Protein AF-A0A839WSM5-F1 (afdb_monomer)

Solvent-accessible surface area (backbone atoms only — not comparable to full-atom values): 12375 Å² total; per-residue (Å²): 135,68,70,67,60,56,55,52,49,55,51,50,51,52,51,48,52,51,50,51,52,50,50,51,51,50,53,51,53,51,51,51,51,51,50,54,61,70,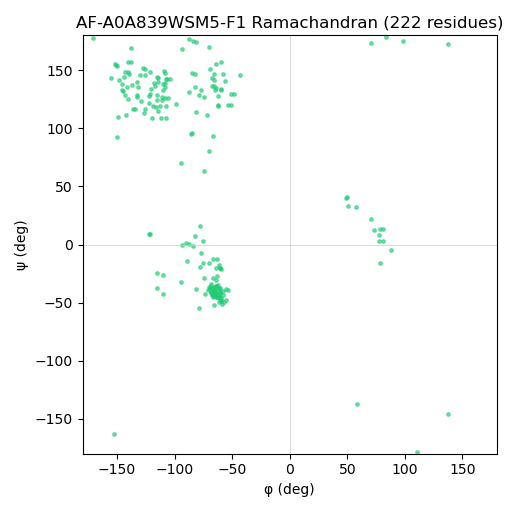67,49,72,77,78,83,77,72,71,94,69,86,90,73,67,66,48,76,44,61,49,98,87,69,38,49,40,37,40,39,21,75,66,52,75,57,42,41,56,93,88,37,80,39,84,65,89,55,60,30,26,39,38,41,34,33,42,97,85,48,34,48,37,31,30,47,36,38,32,68,65,67,54,26,39,35,40,41,37,32,44,96,87,45,73,34,34,40,39,38,36,37,79,87,70,30,36,38,40,40,40,48,61,85,60,32,38,43,37,40,36,34,46,90,69,45,68,31,42,36,33,24,49,76,58,32,47,75,47,53,47,66,67,58,76,61,68,33,72,66,62,37,47,41,53,74,54,23,38,40,81,79,36,89,89,36,46,58,68,72,57,41,49,47,55,40,28,32,75,36,46,64,68,23,40,35,73,61,72,48,77,93,84,68,86,129

Secondary structure (DSSP, 8-state):
--HHHHHHHHHHHHHHHHHHHHHHHHHHHHHHHHHHHHTSPPP----S----SEEEEE-TTS-EEEEEESS---EEETTEEE--SS-EEEEEEE-TTS-EEEEEEEESGGG-EEEEEEETTEEEEEEEE-TTS-EEEEEEETTEEEEEEEETTEEEEEEEETTEEEEEES--SS--HHHHHHHHTTTTTTSTT---HHHHHHHHHHHS-HHHHHHHH-------

pLDDT: mean 90.12, std 9.95, range [38.88, 98.38]

Structure (mmCIF, N/CA/C/O backbone):
data_AF-A0A839WSM5-F1
#
_entry.id   AF-A0A839WSM5-F1
#
loop_
_atom_site.group_PDB
_atom_site.id
_atom_site.type_symbol
_atom_site.label_atom_id
_atom_site.label_alt_id
_atom_site.label_comp_id
_atom_site.label_asym_id
_atom_site.label_entity_id
_atom_site.label_seq_id
_atom_site.pdbx_PDB_ins_code
_atom_site.Cartn_x
_atom_site.Cartn_y
_atom_site.Cartn_z
_atom_site.occupancy
_atom_site.B_iso_or_equiv
_atom_site.auth_seq_id
_atom_site.auth_comp_id
_atom_site.auth_asym_id
_atom_site.auth_atom_id
_atom_site.pdbx_PDB_model_num
ATOM 1 N N . MET A 1 1 ? -46.592 -4.181 98.011 1.00 52.59 1 MET A N 1
ATOM 2 C CA . MET A 1 1 ? -46.141 -4.128 96.603 1.00 52.59 1 MET A CA 1
ATOM 3 C C . MET A 1 1 ? -44.925 -3.210 96.567 1.00 52.59 1 MET A C 1
ATOM 5 O O . MET A 1 1 ? -45.048 -2.075 96.998 1.00 52.59 1 MET A O 1
ATOM 9 N N . HIS A 1 2 ? -43.735 -3.746 96.275 1.00 56.56 2 HIS A N 1
ATOM 10 C CA . HIS A 1 2 ? -42.445 -3.089 96.548 1.00 56.56 2 HIS A CA 1
ATOM 11 C C . HIS A 1 2 ? -42.107 -2.065 95.435 1.00 56.56 2 HIS A C 1
ATOM 13 O O . HIS A 1 2 ? -41.889 -2.492 94.300 1.00 56.56 2 HIS A O 1
ATOM 19 N N . PRO A 1 3 ? -42.058 -0.747 95.719 1.00 66.06 3 PRO A N 1
ATOM 20 C CA . PRO A 1 3 ? -41.846 0.310 94.713 1.00 66.06 3 PRO A CA 1
ATOM 21 C C . PRO A 1 3 ? -40.507 0.202 93.955 1.00 66.06 3 PRO A C 1
ATOM 23 O O . PRO A 1 3 ? -40.389 0.685 92.831 1.00 66.06 3 PRO A O 1
ATOM 26 N N . ASP A 1 4 ? -39.530 -0.508 94.521 1.00 75.75 4 ASP A N 1
ATOM 27 C CA . ASP A 1 4 ? -38.229 -0.795 93.903 1.00 75.75 4 ASP A CA 1
ATOM 28 C C . ASP A 1 4 ? -38.335 -1.659 92.626 1.00 75.75 4 ASP A C 1
ATOM 30 O O . ASP A 1 4 ? -37.630 -1.438 91.641 1.00 75.75 4 ASP A O 1
ATOM 34 N N . ILE A 1 5 ? -39.283 -2.603 92.583 1.00 77.19 5 ILE A N 1
ATOM 35 C CA . ILE A 1 5 ? -39.461 -3.493 91.423 1.00 77.19 5 ILE A CA 1
ATOM 36 C C . ILE A 1 5 ? -40.041 -2.727 90.226 1.00 77.19 5 ILE A C 1
ATOM 38 O O . ILE A 1 5 ? -39.605 -2.940 89.094 1.00 77.19 5 ILE A O 1
ATOM 42 N N . GLN A 1 6 ? -40.979 -1.804 90.464 1.00 81.62 6 GLN A N 1
ATOM 43 C CA . GLN A 1 6 ? -41.579 -0.995 89.397 1.00 81.62 6 GLN A CA 1
ATOM 44 C C . GLN A 1 6 ? -40.564 -0.019 88.789 1.00 81.62 6 GLN A C 1
ATOM 46 O O . GLN A 1 6 ? -40.464 0.082 87.570 1.00 81.62 6 GLN A O 1
ATOM 51 N N . HIS A 1 7 ? -39.720 0.603 89.616 1.00 80.38 7 HIS A N 1
ATOM 52 C CA . HIS A 1 7 ? -38.685 1.515 89.130 1.00 80.38 7 HIS A CA 1
ATOM 53 C C . HIS A 1 7 ? -37.616 0.813 88.267 1.00 80.38 7 HIS A C 1
ATOM 55 O O . HIS A 1 7 ? -37.148 1.353 87.256 1.00 80.38 7 HIS A O 1
ATOM 61 N N . ARG A 1 8 ? -37.248 -0.427 88.622 1.00 83.94 8 ARG A N 1
ATOM 62 C CA . ARG A 1 8 ? -36.323 -1.249 87.826 1.00 83.94 8 ARG A CA 1
ATOM 63 C C . ARG A 1 8 ? -36.936 -1.697 86.497 1.00 83.94 8 ARG A C 1
ATOM 65 O O . ARG A 1 8 ? -36.227 -1.689 85.491 1.00 83.94 8 ARG A O 1
ATOM 72 N N . LEU A 1 9 ? -38.227 -2.035 86.479 1.00 85.62 9 LEU A N 1
ATOM 73 C CA . LEU A 1 9 ? -38.974 -2.363 85.258 1.00 85.62 9 LEU A CA 1
ATOM 74 C C . LEU A 1 9 ? -39.024 -1.177 84.289 1.00 85.62 9 LEU A C 1
ATOM 76 O O . LEU A 1 9 ? -38.617 -1.335 83.139 1.00 85.62 9 LEU A O 1
ATOM 80 N N . ASP A 1 10 ? -39.383 0.018 84.764 1.00 84.00 10 ASP A N 1
ATOM 81 C CA . ASP A 1 10 ? -39.430 1.233 83.936 1.00 84.00 10 ASP A CA 1
ATOM 82 C C . ASP A 1 10 ? -38.057 1.583 83.340 1.00 84.00 10 ASP A C 1
ATOM 84 O O . ASP A 1 10 ? -37.933 2.017 82.189 1.00 84.00 10 ASP A O 1
ATOM 88 N N . THR A 1 11 ? -36.991 1.367 84.117 1.00 83.25 11 THR A N 1
ATOM 89 C CA . THR A 1 11 ? -35.613 1.605 83.670 1.00 83.25 11 THR A CA 1
ATOM 90 C C . THR A 1 11 ? -35.189 0.607 82.589 1.00 83.25 11 THR A C 1
ATOM 92 O O . THR A 1 11 ? -34.555 0.999 81.604 1.00 83.25 11 THR A O 1
ATOM 95 N N . ILE A 1 12 ? -35.544 -0.674 82.741 1.00 87.50 12 ILE A N 1
ATOM 96 C CA . ILE A 1 12 ? -35.270 -1.715 81.740 1.00 87.50 12 ILE A CA 1
ATOM 97 C C . ILE A 1 12 ? -36.087 -1.461 80.475 1.00 87.50 12 ILE A C 1
ATOM 99 O O . ILE A 1 12 ? -35.532 -1.537 79.383 1.00 87.50 12 ILE A O 1
ATOM 103 N N . GLU A 1 13 ? -37.360 -1.092 80.595 1.00 89.88 13 GLU A N 1
ATOM 104 C CA . GLU A 1 13 ? -38.222 -0.816 79.449 1.00 89.88 13 GLU A CA 1
ATOM 105 C C . GLU A 1 13 ? -37.725 0.392 78.645 1.00 89.88 13 GLU A C 1
ATOM 107 O O . GLU A 1 13 ? -37.641 0.326 77.418 1.00 89.88 13 GLU A O 1
ATOM 112 N N . ARG A 1 14 ? -37.294 1.471 79.315 1.00 86.25 14 ARG A N 1
ATOM 113 C CA . ARG A 1 14 ? -36.661 2.618 78.642 1.00 86.25 14 ARG A CA 1
ATOM 114 C C . ARG A 1 14 ? -35.374 2.226 77.918 1.00 86.25 14 ARG A C 1
ATOM 116 O O . ARG A 1 14 ? -35.191 2.620 76.769 1.00 86.25 14 ARG A O 1
ATOM 123 N N . ARG A 1 15 ? -34.497 1.437 78.551 1.00 86.31 15 ARG A N 1
ATOM 124 C CA . ARG A 1 15 ? -33.251 0.956 77.923 1.00 86.31 15 ARG A CA 1
ATOM 125 C C . ARG A 1 15 ? -33.525 0.011 76.755 1.00 86.31 15 ARG A C 1
ATOM 127 O O . ARG A 1 15 ? -32.854 0.115 75.736 1.00 86.31 15 ARG A O 1
ATOM 134 N N . HIS A 1 16 ? -34.528 -0.854 76.874 1.00 90.06 16 HIS A N 1
ATOM 135 C CA . HIS A 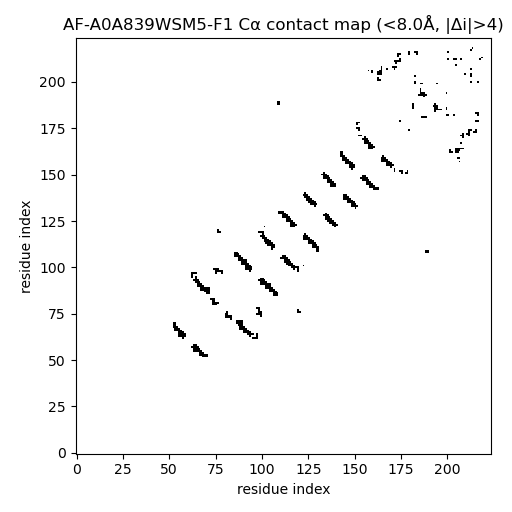1 16 ? -34.948 -1.760 75.812 1.00 90.06 16 HIS A CA 1
ATOM 136 C C . HIS A 1 16 ? -35.530 -0.990 74.624 1.00 90.06 16 HIS A C 1
ATOM 138 O O . HIS A 1 16 ? -35.130 -1.227 73.491 1.00 90.06 16 HIS A O 1
ATOM 144 N N . ARG A 1 17 ? -36.403 -0.003 74.865 1.00 87.00 17 ARG A N 1
ATOM 145 C CA . ARG A 1 17 ? -36.922 0.878 73.807 1.00 87.00 17 ARG A CA 1
ATOM 146 C C . ARG A 1 17 ? -35.789 1.629 73.107 1.00 87.00 17 ARG A C 1
ATOM 148 O O . ARG A 1 17 ? -35.736 1.621 71.884 1.00 87.00 17 ARG A O 1
ATOM 155 N N . LEU A 1 18 ? -34.849 2.209 73.858 1.00 89.00 18 LEU A N 1
ATOM 156 C CA . LEU A 1 18 ? -33.671 2.877 73.289 1.00 89.00 18 LEU A CA 1
ATOM 157 C C . LEU A 1 18 ? -32.792 1.920 72.468 1.00 89.00 18 LEU A C 1
ATOM 159 O O . LEU A 1 18 ? -32.345 2.295 71.389 1.00 89.00 18 LEU A O 1
ATOM 163 N N . ALA A 1 19 ? -32.584 0.687 72.935 1.00 90.00 19 ALA A N 1
ATOM 164 C CA . ALA A 1 19 ? -31.827 -0.329 72.206 1.00 90.00 19 ALA A CA 1
ATOM 165 C C . ALA A 1 19 ? -32.535 -0.761 70.911 1.00 90.00 19 ALA A C 1
ATOM 167 O O . ALA A 1 19 ? -31.889 -0.866 69.872 1.00 90.00 19 ALA A O 1
ATOM 168 N N . VAL A 1 20 ? -33.858 -0.949 70.946 1.00 92.00 20 VAL A N 1
ATOM 169 C CA . VAL A 1 20 ? -34.670 -1.296 69.768 1.00 92.00 20 VAL A CA 1
ATOM 170 C C . VAL A 1 20 ? -34.671 -0.158 68.745 1.00 92.00 20 VAL A C 1
ATOM 172 O O . VAL A 1 20 ? -34.462 -0.410 67.560 1.00 92.00 20 VAL A O 1
ATOM 175 N N . PHE A 1 21 ? -34.836 1.096 69.180 1.00 91.69 21 PHE A N 1
ATOM 176 C CA . PHE A 1 21 ? -34.741 2.254 68.285 1.00 91.69 21 PHE A CA 1
ATOM 177 C C . PHE A 1 21 ? -33.329 2.427 67.716 1.00 91.69 21 PHE A C 1
ATOM 179 O O . PHE A 1 21 ? -33.185 2.705 66.527 1.00 91.69 21 PHE A O 1
ATOM 186 N N . GLY A 1 22 ? -32.294 2.211 68.532 1.00 92.19 22 GLY A N 1
ATOM 187 C CA . GLY A 1 22 ? -30.901 2.235 68.091 1.00 92.19 22 GLY A CA 1
ATOM 188 C C . GLY A 1 22 ? -30.612 1.171 67.032 1.00 92.19 22 GLY A C 1
ATOM 189 O O . GLY A 1 22 ? -30.049 1.485 65.987 1.00 92.19 22 GLY A O 1
ATOM 190 N N . LEU A 1 23 ? -31.065 -0.067 67.251 1.00 94.62 23 LEU A N 1
ATOM 191 C CA . LEU A 1 23 ? -30.918 -1.158 66.288 1.00 94.62 23 LEU A CA 1
ATOM 192 C C . LEU A 1 23 ? -31.681 -0.86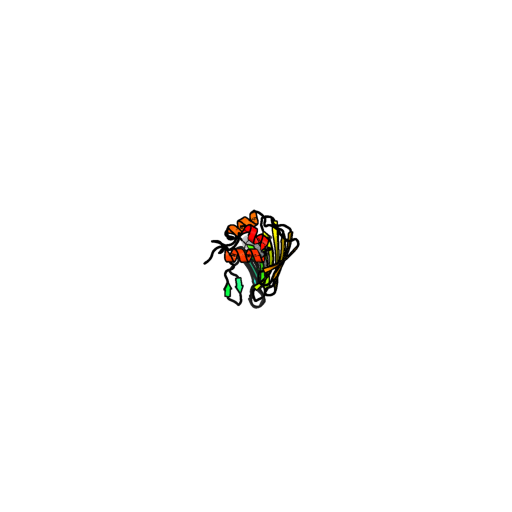6 64.988 1.00 94.62 23 LEU A C 1
ATOM 194 O O . LEU A 1 23 ? -31.133 -1.043 63.905 1.00 94.62 23 LEU A O 1
ATOM 198 N N . GLY A 1 24 ? -32.913 -0.354 65.087 1.00 94.62 24 GLY A N 1
ATOM 199 C CA . GLY A 1 24 ? -33.710 0.045 63.926 1.00 94.62 24 GLY A CA 1
ATOM 200 C C . GLY A 1 24 ? -33.039 1.141 63.094 1.00 94.62 24 GLY A C 1
ATOM 201 O O . GLY A 1 24 ? -32.991 1.041 61.868 1.00 94.62 24 GLY A O 1
ATOM 202 N N . ALA A 1 25 ? -32.453 2.148 63.748 1.00 94.31 25 ALA A N 1
ATOM 203 C CA . ALA A 1 25 ? -31.697 3.204 63.080 1.00 94.31 25 ALA A CA 1
ATOM 204 C C . ALA A 1 25 ? -30.443 2.659 62.377 1.00 94.31 25 ALA A C 1
ATOM 206 O O . ALA A 1 25 ? -30.169 3.032 61.237 1.00 94.31 25 ALA A O 1
ATOM 207 N N . VAL A 1 26 ? -29.715 1.731 63.009 1.00 95.81 26 VAL A N 1
ATOM 208 C CA . VAL A 1 26 ? -28.558 1.062 62.392 1.00 95.81 26 VAL A CA 1
ATOM 209 C C . VAL A 1 26 ? -28.985 0.245 61.172 1.00 95.81 26 VAL A C 1
ATOM 211 O O . VAL A 1 26 ? -28.364 0.363 60.119 1.00 95.81 26 VAL A O 1
ATOM 214 N N . CYS A 1 27 ? -30.068 -0.529 61.262 1.00 95.94 27 CYS A N 1
ATOM 215 C CA . CYS A 1 27 ? -30.590 -1.286 60.124 1.00 95.94 27 CYS A CA 1
ATOM 216 C C . CYS A 1 27 ? -31.003 -0.372 58.960 1.00 95.94 27 CYS A C 1
ATOM 218 O O . CYS A 1 27 ? -30.701 -0.686 57.812 1.00 95.94 27 CYS A O 1
ATOM 220 N N . LEU A 1 28 ? -31.636 0.772 59.239 1.00 96.06 28 LEU A N 1
ATOM 221 C CA . LEU A 1 28 ? -31.991 1.771 58.223 1.00 96.06 28 LEU A CA 1
ATOM 222 C C . LEU A 1 28 ? -30.759 2.428 57.583 1.00 96.06 28 LEU A C 1
ATOM 224 O O . LEU A 1 28 ? -30.733 2.647 56.370 1.00 96.06 28 LEU A O 1
ATOM 228 N N . LEU A 1 29 ? -29.717 2.709 58.365 1.00 96.00 29 LEU A N 1
ATOM 229 C CA . LEU A 1 29 ? -28.447 3.227 57.848 1.00 96.00 29 LEU A CA 1
ATOM 230 C C . LEU A 1 29 ? -27.736 2.197 56.964 1.00 96.00 29 LEU A C 1
ATOM 232 O O . LEU A 1 29 ? -27.250 2.540 55.891 1.00 96.00 29 LEU A O 1
ATOM 236 N N . LEU A 1 30 ? -27.731 0.926 57.363 1.00 95.69 30 LEU A N 1
ATOM 237 C CA . LEU A 1 30 ? -27.151 -0.151 56.560 1.00 95.69 30 LEU A CA 1
ATOM 238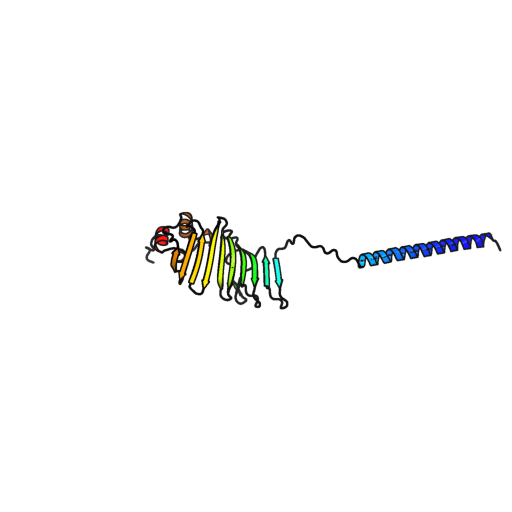 C C . LEU A 1 30 ? -27.950 -0.389 55.276 1.00 95.69 30 LEU A C 1
ATOM 240 O O . LEU A 1 30 ? -27.363 -0.502 54.204 1.00 95.69 30 LEU A O 1
ATOM 244 N N . ALA A 1 31 ? -29.282 -0.406 55.355 1.00 95.38 31 ALA A N 1
ATOM 245 C CA . ALA A 1 31 ? -30.143 -0.558 54.187 1.00 95.38 31 ALA A CA 1
ATOM 246 C C . ALA A 1 31 ? -29.971 0.608 53.205 1.00 95.38 31 ALA A C 1
ATOM 248 O O . ALA A 1 31 ? -29.832 0.382 52.004 1.00 95.38 31 ALA A O 1
ATOM 249 N N . SER A 1 32 ? -29.916 1.846 53.704 1.00 92.62 32 SER A N 1
ATOM 250 C CA . SER A 1 32 ? -29.687 3.019 52.855 1.00 92.62 32 SER A CA 1
ATOM 251 C C . SER A 1 32 ? -28.287 3.025 52.236 1.00 92.62 32 SER A C 1
ATOM 253 O O . SER A 1 32 ? -28.162 3.336 51.054 1.00 92.62 32 SER A O 1
ATOM 255 N N . ALA A 1 33 ? -27.251 2.585 52.959 1.00 94.12 33 ALA A N 1
ATOM 256 C CA . ALA A 1 33 ? -25.912 2.397 52.404 1.00 94.12 33 ALA A CA 1
ATOM 257 C C . ALA A 1 33 ? -25.880 1.317 51.307 1.00 94.12 33 ALA A C 1
ATOM 259 O O . ALA A 1 33 ? -25.290 1.538 50.250 1.00 94.12 33 ALA A O 1
ATOM 260 N N . CYS A 1 34 ? -26.555 0.182 51.510 1.00 94.25 34 CYS A N 1
ATOM 261 C CA . CYS A 1 34 ? -26.677 -0.870 50.499 1.00 94.25 34 CYS A CA 1
ATOM 262 C C . CYS A 1 34 ? -27.391 -0.373 49.238 1.00 94.25 34 CYS A C 1
ATOM 264 O O . CYS A 1 34 ? -26.912 -0.619 48.134 1.00 94.25 34 CYS A O 1
ATOM 266 N N . VAL A 1 35 ? -28.496 0.363 49.394 1.00 94.06 35 VAL A N 1
ATOM 267 C CA . VAL A 1 35 ? -29.228 0.968 48.271 1.00 94.06 35 VAL A CA 1
ATOM 268 C C . VAL A 1 35 ? -28.359 2.000 47.551 1.00 94.06 35 VAL A C 1
ATOM 270 O O . VAL A 1 35 ? -28.287 1.981 46.327 1.00 94.06 35 VAL A O 1
ATOM 273 N N . ALA A 1 36 ? -27.638 2.854 48.280 1.00 90.75 36 ALA A N 1
ATOM 274 C CA . ALA A 1 36 ? -26.733 3.836 47.688 1.00 90.75 36 ALA A CA 1
ATOM 275 C C . ALA A 1 36 ? -25.585 3.177 46.905 1.00 90.75 36 ALA A C 1
ATOM 277 O O . ALA A 1 36 ? -25.205 3.673 45.849 1.00 90.75 36 ALA A O 1
ATOM 278 N N . LEU A 1 37 ? -25.052 2.054 47.393 1.00 87.06 37 LEU A N 1
ATOM 279 C CA . LEU A 1 37 ? -24.033 1.265 46.696 1.00 87.06 37 LEU A CA 1
ATOM 280 C C . LEU A 1 37 ? -24.589 0.562 45.451 1.00 87.06 37 LEU A C 1
ATOM 282 O O . LEU A 1 37 ? -23.897 0.512 44.441 1.00 87.06 37 LEU A O 1
ATOM 286 N N . TRP A 1 38 ? -25.826 0.066 45.506 1.00 87.38 38 TRP A N 1
ATOM 287 C CA . TRP A 1 38 ? -26.518 -0.548 44.365 1.00 87.38 38 TRP A CA 1
ATOM 288 C C . TRP A 1 38 ? -26.877 0.456 43.269 1.00 87.38 38 TRP A C 1
ATOM 290 O O . TRP A 1 38 ? -26.839 0.125 42.089 1.00 87.38 38 TRP A O 1
ATOM 300 N N . LEU A 1 39 ? -27.227 1.682 43.660 1.00 89.50 39 LEU A N 1
ATOM 301 C CA . LEU A 1 39 ? -27.574 2.767 42.744 1.00 89.50 39 LEU A CA 1
ATOM 302 C C . LEU A 1 39 ? -26.350 3.519 42.212 1.00 89.50 39 LEU A C 1
ATOM 304 O O . LEU A 1 39 ? -26.521 4.444 41.416 1.00 89.50 39 LEU A O 1
ATOM 308 N N . ARG A 1 40 ? -25.124 3.165 42.630 1.00 84.31 40 ARG A N 1
ATOM 309 C CA . ARG A 1 40 ? -23.926 3.746 42.019 1.00 84.31 40 ARG A CA 1
ATOM 310 C C . ARG A 1 40 ? -23.913 3.353 40.543 1.00 84.31 40 ARG A C 1
ATOM 312 O O . ARG A 1 40 ? -23.849 2.156 40.256 1.00 84.31 40 ARG A O 1
ATOM 319 N N . PRO A 1 41 ? -23.954 4.319 39.607 1.00 77.75 41 PRO A N 1
ATOM 320 C CA . PRO A 1 41 ? -23.707 3.994 38.216 1.00 77.75 41 PRO A CA 1
ATOM 321 C C . PRO A 1 41 ? -22.333 3.319 38.139 1.00 77.75 41 PRO A C 1
ATOM 323 O O . PRO A 1 41 ? -21.425 3.728 38.879 1.00 77.75 41 PRO A O 1
ATOM 326 N N . PRO A 1 42 ? -22.167 2.276 37.305 1.00 75.12 42 PRO A N 1
ATOM 327 C CA . PRO A 1 42 ? -20.845 1.726 37.066 1.00 75.12 42 PRO A CA 1
ATOM 328 C C . PRO A 1 42 ? -19.943 2.896 36.696 1.00 75.12 42 PRO A C 1
ATOM 330 O O . PRO A 1 42 ? -20.328 3.735 35.876 1.00 75.12 42 PRO A O 1
ATOM 333 N N . ALA A 1 43 ? -18.790 2.998 37.360 1.00 70.19 43 ALA A N 1
ATOM 334 C CA . ALA A 1 43 ? -17.788 3.961 36.951 1.00 70.19 43 ALA A CA 1
ATOM 335 C C . ALA A 1 43 ? -17.588 3.742 35.452 1.00 70.19 43 ALA A C 1
ATOM 337 O O . ALA A 1 43 ? -17.308 2.619 35.024 1.00 70.19 43 ALA A O 1
ATOM 338 N N . THR A 1 44 ? -17.838 4.777 34.655 1.00 65.38 44 THR A N 1
ATOM 339 C CA . THR A 1 44 ? -17.496 4.770 33.240 1.00 65.38 44 THR A CA 1
ATOM 340 C C . THR A 1 44 ? -15.983 4.825 33.190 1.00 65.38 44 THR A C 1
ATOM 342 O O . THR A 1 44 ? -15.385 5.894 33.088 1.00 65.38 44 THR A O 1
ATOM 345 N N . ASP A 1 45 ? -15.373 3.663 33.392 1.00 71.00 45 ASP A N 1
ATOM 346 C CA . ASP A 1 45 ? -13.964 3.438 33.165 1.00 71.00 45 ASP A CA 1
ATOM 347 C C . ASP A 1 45 ? -13.808 3.584 31.656 1.00 71.00 45 ASP A C 1
ATOM 349 O O . ASP A 1 45 ? -14.171 2.703 30.877 1.00 71.00 45 ASP A O 1
ATOM 353 N N . HIS A 1 46 ? -13.466 4.795 31.232 1.00 76.19 46 HIS A N 1
ATOM 354 C CA . HIS A 1 46 ? -13.100 5.082 29.863 1.00 76.19 46 HIS A CA 1
ATOM 355 C C . HIS A 1 46 ? -11.618 4.744 29.777 1.00 76.19 46 HIS A C 1
ATOM 357 O O . HIS A 1 46 ? -10.804 5.565 30.197 1.00 76.19 46 HIS A O 1
ATOM 363 N N . PRO A 1 47 ? -11.240 3.537 29.314 1.00 81.75 47 PRO A N 1
ATOM 364 C CA . PRO A 1 47 ? -9.834 3.215 29.203 1.00 81.75 47 PRO A CA 1
ATOM 365 C C . PRO A 1 47 ? -9.206 4.190 28.211 1.00 81.75 47 PRO A C 1
ATOM 367 O O . PRO A 1 47 ? -9.571 4.212 27.037 1.00 81.75 47 PRO A O 1
ATOM 370 N N . ASP A 1 48 ? -8.218 4.956 28.667 1.00 87.62 48 ASP A N 1
ATOM 371 C CA . ASP A 1 48 ? -7.431 5.835 27.795 1.00 87.62 48 ASP A CA 1
ATOM 372 C C . ASP A 1 48 ? -6.693 5.040 26.702 1.00 87.62 48 ASP A C 1
ATOM 374 O O . ASP A 1 48 ? -6.242 5.599 25.700 1.00 87.62 48 ASP A O 1
ATOM 378 N N . ARG A 1 49 ? -6.505 3.726 26.913 1.00 87.69 49 ARG A N 1
ATOM 379 C CA . ARG A 1 49 ? -5.771 2.824 26.022 1.00 87.69 49 ARG A CA 1
ATOM 380 C C . ARG A 1 49 ? -6.397 1.438 26.000 1.00 87.69 49 ARG A C 1
ATOM 382 O O . ARG A 1 49 ? -6.601 0.819 27.041 1.00 87.69 49 ARG A O 1
ATOM 389 N N . LEU A 1 50 ? -6.589 0.911 24.796 1.00 90.56 50 LEU A N 1
ATOM 390 C CA . LEU A 1 50 ? -6.945 -0.483 24.564 1.00 90.56 50 LEU A CA 1
ATOM 391 C C . LEU A 1 50 ? -5.718 -1.223 24.023 1.00 90.56 50 LEU A C 1
ATOM 393 O O . LEU A 1 50 ? -5.129 -0.801 23.030 1.00 90.56 50 LEU A O 1
ATOM 397 N N . ARG A 1 51 ? -5.326 -2.326 24.672 1.00 93.56 51 ARG A N 1
ATOM 398 C CA . ARG A 1 51 ? -4.291 -3.241 24.169 1.00 93.56 51 ARG A CA 1
ATOM 399 C C . ARG A 1 51 ? -4.952 -4.560 23.803 1.00 93.56 51 ARG A C 1
ATOM 401 O O . ARG A 1 51 ? -5.391 -5.304 24.673 1.00 93.56 51 ARG A O 1
ATOM 408 N N . LEU A 1 52 ? -5.035 -4.818 22.510 1.00 94.81 52 LEU A N 1
ATOM 4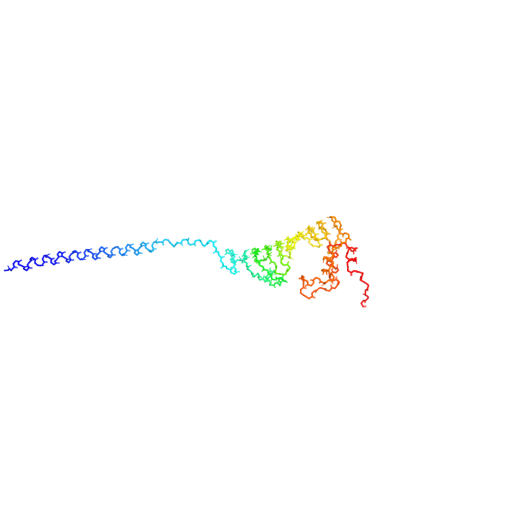09 C CA . LEU A 1 52 ? -5.759 -5.934 21.917 1.00 94.81 52 LEU A CA 1
ATOM 410 C C . LEU A 1 52 ? -4.952 -6.494 20.747 1.00 94.81 52 LEU A C 1
ATOM 412 O O . LEU A 1 52 ? -4.090 -5.806 20.205 1.00 94.81 52 LEU A O 1
ATOM 416 N N . ARG A 1 53 ? -5.200 -7.759 20.404 1.00 95.50 53 ARG A N 1
ATOM 417 C CA . ARG A 1 53 ? -4.598 -8.394 19.220 1.00 95.50 53 ARG A CA 1
ATOM 418 C C . ARG A 1 53 ? -5.354 -8.017 17.950 1.00 95.50 53 ARG A C 1
ATOM 420 O O . ARG A 1 53 ? -4.731 -7.786 16.923 1.00 95.50 53 ARG A O 1
ATOM 427 N N . GLU A 1 54 ? -6.677 -7.936 18.060 1.00 96.81 54 GLU A N 1
ATOM 428 C CA . GLU A 1 54 ? -7.582 -7.654 16.955 1.00 96.81 54 GLU A CA 1
ATOM 429 C C . GLU A 1 54 ? -8.807 -6.875 17.452 1.00 96.81 54 GLU A C 1
ATOM 431 O O . GLU A 1 54 ? -9.325 -7.136 18.542 1.00 96.81 54 GLU A O 1
ATOM 436 N N . LEU A 1 55 ? -9.262 -5.917 16.646 1.00 97.50 55 LEU A N 1
ATOM 437 C CA . LEU A 1 55 ? -10.549 -5.244 16.762 1.00 97.50 55 LEU A CA 1
ATOM 438 C C . LEU A 1 55 ? -11.322 -5.450 15.457 1.00 97.50 55 LEU A C 1
ATOM 440 O O . LEU A 1 55 ? -10.862 -5.031 14.396 1.00 97.50 55 LEU A O 1
ATOM 444 N N . VAL A 1 56 ? -12.515 -6.036 15.543 1.00 97.69 56 VAL A N 1
ATOM 445 C CA . VAL A 1 56 ? -13.416 -6.224 14.399 1.00 97.69 56 VAL A CA 1
ATOM 446 C C . VAL A 1 56 ? -14.687 -5.413 14.621 1.00 97.69 56 VAL A C 1
ATOM 448 O O . VAL A 1 56 ? -15.370 -5.571 15.631 1.00 97.69 56 VAL A O 1
ATOM 451 N N . VAL A 1 57 ? -15.010 -4.543 13.667 1.00 97.94 57 VAL A N 1
ATOM 452 C CA . VAL A 1 57 ? -16.269 -3.794 13.633 1.00 97.94 57 VAL A CA 1
ATOM 453 C C . VAL A 1 57 ? -17.219 -4.508 12.684 1.00 97.94 57 VAL A C 1
ATOM 455 O O . VAL A 1 57 ? -16.918 -4.648 11.498 1.00 97.94 57 VAL A O 1
ATOM 458 N N . VAL A 1 58 ? -18.369 -4.928 13.204 1.00 98.19 58 VAL A N 1
ATOM 459 C CA . VAL A 1 58 ? -19.431 -5.600 12.447 1.00 98.19 58 VAL A CA 1
ATOM 460 C C . VAL A 1 58 ? -20.635 -4.680 12.271 1.00 98.19 58 VAL A C 1
ATOM 462 O O . VAL A 1 58 ? -20.921 -3.844 13.129 1.00 98.19 58 VAL A O 1
ATOM 465 N N . ASP A 1 59 ? -21.334 -4.812 11.148 1.00 97.69 59 ASP A N 1
ATOM 466 C CA . ASP A 1 59 ? -22.599 -4.115 10.913 1.00 97.69 59 ASP A CA 1
ATOM 467 C C . ASP A 1 59 ? -23.804 -4.870 11.526 1.00 97.69 59 ASP A C 1
ATOM 469 O O . ASP A 1 59 ? -23.645 -5.980 12.044 1.00 97.69 59 ASP A O 1
ATOM 473 N N . PRO A 1 60 ? -25.030 -4.307 11.488 1.00 98.19 60 PRO A N 1
ATOM 474 C CA . PRO A 1 60 ? -26.220 -4.974 12.026 1.00 98.19 60 PRO A CA 1
ATOM 475 C C . PRO A 1 60 ? -26.589 -6.303 11.351 1.00 98.19 60 PRO A C 1
ATOM 477 O O . PRO A 1 60 ? -27.365 -7.068 11.920 1.00 98.19 60 PRO A O 1
ATOM 480 N N . ALA A 1 61 ? -26.072 -6.580 10.150 1.00 97.06 61 ALA A N 1
ATOM 481 C CA . ALA A 1 61 ? -26.258 -7.853 9.459 1.00 97.06 61 ALA A CA 1
ATOM 482 C C . ALA A 1 61 ? -25.192 -8.894 9.856 1.00 97.06 61 ALA A C 1
ATOM 484 O O . ALA A 1 61 ? -25.227 -10.021 9.364 1.00 97.06 61 ALA A O 1
ATOM 485 N N . GLY A 1 62 ? -24.260 -8.535 10.747 1.00 96.75 62 GLY A N 1
ATOM 486 C CA . GLY A 1 62 ? -23.163 -9.391 11.192 1.00 96.75 62 GLY A CA 1
ATOM 487 C C . GLY A 1 62 ? -21.984 -9.435 10.221 1.00 96.75 62 GLY A C 1
ATOM 488 O O . GLY A 1 62 ? -21.129 -10.307 10.354 1.00 96.75 62 GLY A O 1
ATOM 489 N N . VAL A 1 63 ? -21.922 -8.524 9.244 1.00 96.25 63 VAL A N 1
ATOM 490 C CA . VAL A 1 63 ? -20.837 -8.474 8.259 1.00 96.25 63 VAL A CA 1
ATOM 491 C C . VAL A 1 63 ? -19.689 -7.626 8.800 1.00 96.25 63 VAL A C 1
ATOM 493 O O . VAL A 1 63 ? -19.899 -6.507 9.273 1.00 96.25 63 VAL A O 1
ATOM 496 N N . GLU A 1 64 ? -18.461 -8.141 8.715 1.00 95.75 64 GLU A N 1
ATOM 497 C CA . GLU A 1 64 ? -17.249 -7.381 9.040 1.00 95.75 64 GLU A CA 1
ATOM 498 C C . GLU A 1 64 ? -17.141 -6.142 8.131 1.00 95.75 64 GLU A C 1
ATOM 500 O O . GLU A 1 64 ? -17.333 -6.219 6.918 1.00 95.75 64 GLU A O 1
ATOM 505 N N . ARG A 1 65 ? -16.858 -4.974 8.717 1.00 97.06 65 ARG A N 1
ATOM 506 C CA . ARG A 1 65 ? -16.702 -3.686 8.013 1.00 97.06 65 ARG A CA 1
ATOM 507 C C . ARG A 1 65 ? -15.288 -3.141 8.130 1.00 97.06 65 ARG A C 1
ATOM 509 O O . ARG A 1 65 ? -14.783 -2.549 7.178 1.00 97.06 65 ARG A O 1
ATOM 516 N N . VAL A 1 66 ? -14.681 -3.332 9.299 1.00 97.94 66 VAL A N 1
ATOM 517 C CA . VAL A 1 66 ? -13.317 -2.912 9.623 1.00 97.94 66 VAL A CA 1
ATOM 518 C C . VAL A 1 66 ? -12.663 -3.997 10.468 1.00 97.94 66 VAL A C 1
ATOM 520 O O . VAL A 1 66 ? -13.275 -4.480 11.420 1.00 97.94 66 VAL A O 1
ATOM 523 N N . ARG A 1 67 ? -11.415 -4.339 10.156 1.00 97.44 67 ARG A N 1
ATOM 524 C CA . ARG A 1 67 ? -10.537 -5.156 11.003 1.00 97.44 67 ARG A CA 1
ATOM 525 C C . ARG A 1 67 ? -9.273 -4.355 11.288 1.00 97.44 67 ARG A C 1
ATOM 527 O O . ARG A 1 67 ? -8.648 -3.872 10.353 1.00 97.44 67 ARG A O 1
ATOM 534 N N . ILE A 1 68 ? -8.904 -4.218 12.556 1.00 98.00 68 ILE A N 1
ATOM 535 C CA . ILE A 1 68 ? -7.616 -3.667 12.986 1.00 98.00 68 ILE A CA 1
ATOM 536 C C . ILE A 1 68 ? -6.864 -4.796 13.675 1.00 98.00 68 ILE A C 1
ATOM 538 O O . ILE A 1 68 ? -7.333 -5.280 14.702 1.00 98.00 68 ILE A O 1
ATOM 542 N N . SER A 1 69 ? -5.739 -5.237 13.122 1.00 96.94 69 SER A N 1
ATOM 543 C CA . SER A 1 69 ? -4.972 -6.361 13.671 1.00 96.94 69 SER A CA 1
ATOM 544 C C . SER A 1 69 ? -3.475 -6.095 13.598 1.00 96.94 69 SER A C 1
ATOM 546 O O . SER A 1 69 ? -3.003 -5.458 12.658 1.00 96.94 69 SER A O 1
ATOM 548 N N . GLY A 1 70 ? -2.736 -6.610 14.582 1.00 95.44 70 GLY A N 1
ATOM 549 C CA . GLY A 1 70 ? -1.273 -6.714 14.510 1.00 95.44 70 GLY A CA 1
ATOM 550 C C . GLY A 1 70 ? -0.784 -7.878 13.638 1.00 95.44 70 GLY A C 1
ATOM 551 O O . GLY A 1 70 ? 0.412 -8.004 13.433 1.00 95.44 70 GLY A O 1
ATOM 552 N N . ASP A 1 71 ? -1.703 -8.729 13.185 1.00 94.50 71 ASP A N 1
ATOM 553 C CA . ASP A 1 71 ? -1.465 -9.900 12.338 1.00 94.50 71 ASP A CA 1
ATOM 554 C C . ASP A 1 71 ? -2.730 -10.112 11.490 1.00 94.50 71 ASP A C 1
ATOM 556 O O . ASP A 1 71 ? -3.752 -10.621 11.971 1.00 94.50 71 ASP A O 1
ATOM 560 N N . LEU A 1 72 ? -2.752 -9.534 10.288 1.00 94.19 72 LEU A N 1
ATOM 561 C CA . LEU A 1 72 ? -3.899 -9.582 9.386 1.00 94.19 72 LEU A CA 1
ATOM 562 C C . LEU A 1 72 ? -3.963 -10.950 8.695 1.00 94.19 72 LEU A C 1
ATOM 564 O O . LEU A 1 72 ? -2.968 -11.395 8.131 1.00 94.19 72 LEU A O 1
ATOM 568 N N . PRO A 1 73 ? -5.143 -11.594 8.647 1.00 91.25 73 PRO A N 1
ATOM 569 C CA . PRO A 1 73 ? -5.288 -12.853 7.934 1.00 91.25 73 PRO A CA 1
ATOM 570 C C . PRO A 1 73 ? -5.191 -12.662 6.412 1.00 91.25 73 PRO A C 1
ATOM 572 O O . PRO A 1 73 ? -5.303 -11.544 5.890 1.00 91.25 73 PRO A O 1
ATOM 575 N N . ASP A 1 74 ? -5.097 -13.786 5.701 1.00 89.38 74 ASP A N 1
ATOM 576 C CA . ASP A 1 74 ? -5.255 -13.883 4.245 1.00 89.38 74 ASP A CA 1
ATOM 577 C C . ASP A 1 74 ? -6.433 -13.062 3.712 1.00 89.38 74 ASP A C 1
ATOM 579 O O . ASP A 1 74 ? -7.488 -12.954 4.355 1.00 89.38 74 ASP A O 1
ATOM 583 N N . ALA A 1 75 ? -6.257 -12.517 2.508 1.00 82.31 75 ALA A N 1
ATOM 584 C CA . ALA A 1 75 ? -7.260 -11.697 1.847 1.00 82.31 75 ALA A CA 1
ATOM 585 C C . ALA A 1 75 ? -8.507 -12.515 1.498 1.00 82.31 75 ALA A C 1
ATOM 587 O O . ALA A 1 75 ? -8.427 -13.702 1.173 1.00 82.31 75 ALA A O 1
ATOM 588 N N . VAL A 1 76 ? -9.678 -11.876 1.536 1.00 80.75 76 VAL A N 1
ATOM 589 C CA . VAL A 1 76 ? -10.949 -12.522 1.172 1.00 80.75 76 VAL A CA 1
ATOM 590 C C . VAL A 1 76 ? -11.436 -11.999 -0.175 1.00 80.75 76 VAL A C 1
ATOM 592 O O . VAL A 1 76 ? -11.924 -10.873 -0.283 1.00 80.75 76 VAL A O 1
ATOM 595 N N . ILE A 1 77 ? -11.360 -12.852 -1.198 1.00 79.31 77 ILE A N 1
ATOM 596 C CA . ILE A 1 77 ? -11.800 -12.561 -2.568 1.00 79.31 77 ILE A CA 1
ATOM 597 C C . ILE A 1 77 ? -12.910 -13.545 -2.937 1.00 79.31 77 ILE A C 1
ATOM 599 O O . ILE A 1 77 ? -12.708 -14.758 -2.907 1.00 79.31 77 ILE A O 1
ATOM 603 N N . ASP A 1 78 ? -14.104 -13.027 -3.245 1.00 81.94 78 ASP A N 1
ATOM 604 C CA . ASP A 1 78 ? -15.296 -13.820 -3.582 1.00 81.94 78 ASP A CA 1
ATOM 605 C C . ASP A 1 78 ? -15.579 -14.952 -2.570 1.00 81.94 78 ASP A C 1
ATOM 607 O O . ASP A 1 78 ? -15.931 -16.079 -2.923 1.00 81.94 78 ASP A O 1
ATOM 611 N N . GLY A 1 79 ? -15.386 -14.650 -1.280 1.00 77.00 79 GLY A N 1
ATOM 612 C CA . GLY A 1 79 ? -15.604 -15.578 -0.165 1.00 77.00 79 GLY A CA 1
ATOM 613 C C . GLY A 1 79 ? -14.502 -16.624 0.041 1.00 77.00 79 GLY A C 1
ATOM 614 O O . GLY A 1 79 ? -14.628 -17.464 0.930 1.00 77.00 79 GLY A O 1
ATOM 615 N N . LYS A 1 80 ? -13.421 -16.591 -0.746 1.00 81.38 80 LYS A N 1
ATOM 616 C CA . LYS A 1 80 ? -12.265 -17.484 -0.602 1.00 81.38 80 LYS A CA 1
ATOM 617 C C . LYS A 1 80 ? -11.091 -16.748 0.027 1.00 81.38 80 LYS A C 1
ATOM 619 O O . LYS A 1 80 ? -10.847 -15.590 -0.298 1.00 81.38 80 LYS A O 1
ATOM 624 N N . ARG A 1 81 ? -10.352 -17.450 0.892 1.00 83.62 81 ARG A N 1
ATOM 625 C CA . ARG A 1 81 ? -9.059 -16.977 1.394 1.00 83.62 81 ARG A CA 1
ATOM 626 C C . ARG A 1 81 ? -8.015 -17.132 0.299 1.00 83.62 81 ARG A C 1
ATOM 628 O O . ARG A 1 81 ? -7.886 -18.213 -0.277 1.00 83.62 81 ARG A O 1
ATOM 635 N N . VAL A 1 82 ? -7.324 -16.044 0.010 1.00 82.94 82 VAL A N 1
ATOM 636 C CA . VAL A 1 82 ? -6.209 -15.975 -0.924 1.00 82.94 82 VAL A CA 1
ATOM 637 C C . VAL A 1 82 ? -5.014 -15.476 -0.135 1.00 82.94 82 VAL A C 1
ATOM 639 O O . VAL A 1 82 ? -5.130 -14.479 0.579 1.00 82.94 82 VAL A O 1
ATOM 642 N N . ASP A 1 83 ? -3.902 -16.197 -0.257 1.00 83.56 83 ASP A N 1
ATOM 643 C CA . ASP A 1 83 ? -2.639 -15.833 0.376 1.00 83.56 83 ASP A CA 1
ATOM 644 C C . ASP A 1 83 ? -2.323 -14.355 0.112 1.00 83.56 83 ASP A C 1
ATOM 646 O O . ASP A 1 83 ? -2.413 -13.876 -1.025 1.00 83.56 83 ASP A O 1
ATOM 650 N N . ARG A 1 84 ? -2.007 -13.629 1.186 1.00 84.50 84 ARG A N 1
ATOM 651 C CA . ARG A 1 84 ? -1.667 -12.204 1.123 1.00 84.50 84 ARG A CA 1
ATOM 652 C C . ARG A 1 84 ? -0.251 -11.992 0.574 1.00 84.50 84 ARG A C 1
ATOM 654 O O . ARG A 1 84 ? 0.074 -10.878 0.173 1.00 84.50 84 ARG A O 1
ATOM 661 N N . GLY A 1 85 ? 0.567 -13.047 0.539 1.00 80.31 85 GLY A N 1
ATOM 662 C CA . GLY A 1 85 ? 1.936 -13.054 0.025 1.00 80.31 85 GLY A CA 1
ATOM 663 C C . GLY A 1 85 ? 2.977 -12.469 0.982 1.00 80.31 85 GLY A C 1
ATOM 664 O O . GLY A 1 85 ? 4.164 -12.693 0.777 1.00 80.31 85 GLY A O 1
ATOM 665 N N . SER A 1 86 ? 2.546 -11.739 2.011 1.00 82.56 86 SER A N 1
ATOM 666 C CA . SER A 1 86 ? 3.389 -11.075 3.001 1.00 82.56 86 SER A CA 1
ATOM 667 C C . SER A 1 86 ? 2.599 -10.895 4.299 1.00 82.56 86 SER A C 1
ATOM 669 O O . SER A 1 86 ? 1.384 -10.645 4.263 1.00 82.56 86 SER A O 1
ATOM 671 N N . ALA A 1 87 ? 3.278 -11.042 5.440 1.00 89.81 87 ALA A N 1
ATOM 672 C CA . ALA A 1 87 ? 2.684 -10.760 6.742 1.00 89.81 87 ALA A CA 1
ATOM 673 C C . ALA A 1 87 ? 2.412 -9.256 6.866 1.00 89.81 87 ALA A C 1
ATOM 675 O O . ALA A 1 87 ? 3.229 -8.424 6.470 1.00 89.81 87 ALA A O 1
ATOM 676 N N . ALA A 1 88 ? 1.234 -8.898 7.381 1.00 93.62 88 ALA A N 1
ATOM 677 C CA . ALA A 1 88 ? 0.806 -7.508 7.429 1.00 93.62 88 ALA A CA 1
ATOM 678 C C . ALA A 1 88 ? 0.078 -7.162 8.727 1.00 93.62 88 ALA A C 1
ATOM 680 O O . ALA A 1 88 ? -0.670 -7.968 9.279 1.00 93.62 88 ALA A O 1
ATOM 681 N N . ALA A 1 89 ? 0.218 -5.914 9.160 1.00 96.25 89 ALA A N 1
ATOM 682 C CA . ALA A 1 89 ? -0.499 -5.337 10.290 1.00 96.25 89 ALA A CA 1
ATOM 683 C C . ALA A 1 89 ? -1.181 -4.030 9.874 1.00 96.25 89 ALA A C 1
ATOM 685 O O . ALA A 1 89 ? -0.709 -3.329 8.986 1.00 96.25 89 ALA A O 1
ATOM 686 N N . GLY A 1 90 ? -2.292 -3.668 10.515 1.00 97.00 90 GLY A N 1
ATOM 687 C CA . GLY A 1 90 ? -2.957 -2.386 10.275 1.00 97.00 90 GLY A CA 1
ATOM 688 C C . GLY A 1 90 ? -4.471 -2.486 10.190 1.00 97.00 90 GLY A C 1
ATOM 689 O O . GLY A 1 90 ? -5.094 -3.272 10.904 1.00 97.00 90 GLY A O 1
ATOM 690 N N . VAL A 1 91 ? -5.063 -1.642 9.344 1.00 97.94 91 VAL A N 1
ATOM 691 C CA . VAL A 1 91 ? -6.513 -1.481 9.187 1.00 97.94 91 VAL A CA 1
ATOM 692 C C . VAL A 1 91 ? -6.952 -2.015 7.833 1.00 97.94 91 VAL A C 1
ATOM 694 O O . VAL A 1 91 ? -6.460 -1.561 6.806 1.00 97.94 91 VAL A O 1
ATOM 697 N N . MET A 1 92 ? -7.939 -2.906 7.830 1.00 96.94 92 MET A N 1
ATOM 698 C CA . MET A 1 92 ? -8.558 -3.456 6.628 1.00 96.94 92 MET A CA 1
ATOM 699 C C . MET A 1 92 ? -10.041 -3.098 6.552 1.00 96.94 92 MET A C 1
ATOM 701 O O . MET A 1 92 ? -10.746 -3.154 7.563 1.00 96.94 92 MET A O 1
ATOM 705 N N . LEU A 1 93 ? -10.517 -2.750 5.357 1.00 96.88 93 LEU A N 1
ATOM 706 C CA . LEU A 1 93 ? -11.883 -2.308 5.086 1.00 96.88 93 LEU A CA 1
ATOM 707 C C . LEU A 1 93 ? -12.613 -3.319 4.202 1.00 96.88 93 LEU A C 1
ATOM 709 O O . LEU A 1 93 ? -12.062 -3.826 3.228 1.00 96.88 93 LEU A O 1
ATOM 713 N N . TYR A 1 94 ? -13.887 -3.559 4.502 1.00 95.69 94 TYR A N 1
ATOM 714 C CA . TYR A 1 94 ? -14.709 -4.546 3.800 1.00 95.69 94 TYR A CA 1
ATOM 715 C C . TYR A 1 94 ? -16.002 -3.909 3.269 1.00 95.69 94 TYR A C 1
ATOM 717 O O . TYR A 1 94 ? -16.521 -2.943 3.836 1.00 95.69 94 TYR A O 1
ATOM 725 N N . ASP A 1 95 ? -16.563 -4.424 2.171 1.00 94.81 95 ASP A N 1
ATOM 726 C CA . ASP A 1 95 ? -17.876 -4.021 1.643 1.00 94.81 95 ASP A CA 1
ATOM 727 C C . ASP A 1 95 ? -19.040 -4.817 2.263 1.00 94.81 95 ASP A C 1
ATOM 729 O O . ASP A 1 95 ? -18.850 -5.650 3.144 1.00 94.81 95 ASP A O 1
ATOM 733 N N . ARG A 1 96 ? -20.283 -4.480 1.893 1.00 95.25 96 ARG A N 1
ATOM 734 C CA . ARG A 1 96 ? -21.500 -5.068 2.492 1.00 95.25 96 ARG A CA 1
ATOM 735 C C . ARG A 1 96 ? -21.643 -6.573 2.253 1.00 95.25 96 ARG A C 1
ATOM 737 O O . ARG A 1 96 ? -22.529 -7.190 2.824 1.00 95.25 96 ARG A O 1
ATOM 744 N N . SER A 1 97 ? -20.836 -7.136 1.355 1.00 92.38 97 SER A N 1
ATOM 745 C CA . SER A 1 97 ? -20.749 -8.580 1.135 1.00 92.38 97 SER A CA 1
ATOM 746 C C . SER A 1 97 ? -19.637 -9.245 1.946 1.00 92.38 97 SER A C 1
ATOM 748 O O . SER A 1 97 ? -19.472 -10.454 1.840 1.00 92.38 97 SER A O 1
ATOM 750 N N . GLY A 1 98 ? -18.881 -8.482 2.742 1.00 91.81 98 GLY A N 1
ATOM 751 C CA . GLY A 1 98 ? -17.709 -8.964 3.471 1.00 91.81 98 GLY A CA 1
ATOM 752 C C . GLY A 1 98 ? -16.462 -9.101 2.595 1.00 91.81 98 GLY A C 1
ATOM 753 O O . GLY A 1 98 ? -15.499 -9.733 3.011 1.00 91.81 98 GLY A O 1
ATOM 754 N N . GLN A 1 99 ? -16.464 -8.536 1.382 1.00 92.38 99 GLN A N 1
ATOM 755 C CA . GLN A 1 99 ? -15.301 -8.558 0.495 1.00 92.38 99 GLN A CA 1
ATOM 756 C C . GLN A 1 99 ? -14.328 -7.439 0.866 1.00 92.38 99 GLN A C 1
ATOM 758 O O . GLN A 1 99 ? -14.756 -6.301 1.072 1.00 92.38 99 GLN A O 1
ATOM 763 N N . GLU A 1 100 ? -13.034 -7.754 0.914 1.00 93.19 100 GLU A N 1
ATOM 764 C CA . GLU A 1 100 ? -11.957 -6.788 1.159 1.00 93.19 100 GLU A CA 1
ATOM 765 C C . GLU A 1 100 ? -11.950 -5.689 0.080 1.00 93.19 100 GLU A C 1
ATOM 767 O O . GLU A 1 100 ? -12.088 -5.975 -1.110 1.00 93.19 100 GLU A O 1
ATOM 772 N N . ARG A 1 101 ? -11.839 -4.421 0.495 1.00 95.19 101 ARG A N 1
ATOM 773 C CA . ARG A 1 101 ? -11.838 -3.230 -0.379 1.00 95.19 101 ARG A CA 1
ATOM 774 C C . ARG A 1 101 ? -10.576 -2.377 -0.247 1.00 95.19 101 ARG A C 1
ATOM 776 O O . ARG A 1 101 ? -10.533 -1.276 -0.802 1.00 95.19 101 ARG A O 1
ATOM 783 N N . GLY A 1 102 ? -9.579 -2.881 0.464 1.00 95.50 102 GLY A N 1
ATOM 784 C CA . GLY A 1 102 ? -8.318 -2.208 0.740 1.00 95.50 102 GLY A CA 1
ATOM 785 C C . GLY A 1 102 ? -8.163 -1.806 2.202 1.00 95.50 102 GLY A C 1
ATOM 786 O O . GLY A 1 102 ? -9.027 -2.069 3.042 1.00 95.50 102 GLY A O 1
ATOM 787 N N . GLY A 1 103 ? -7.048 -1.158 2.512 1.00 96.19 103 GLY A N 1
ATOM 788 C CA . GLY A 1 103 ? -6.637 -0.892 3.881 1.00 96.19 103 GLY A CA 1
ATOM 789 C C . GLY A 1 103 ? -5.446 0.052 3.984 1.00 96.19 103 GLY A C 1
ATOM 790 O O . GLY A 1 103 ? -4.894 0.488 2.980 1.00 96.19 103 GLY A O 1
ATOM 791 N N . TYR A 1 104 ? -5.062 0.367 5.218 1.00 97.94 104 TYR A N 1
ATOM 792 C CA . TYR A 1 104 ? -3.828 1.074 5.549 1.00 97.94 104 TYR A CA 1
ATOM 793 C C . TYR A 1 104 ? -2.987 0.164 6.437 1.00 97.94 104 TYR A C 1
ATOM 795 O O . TYR A 1 104 ? -3.375 -0.118 7.576 1.00 97.94 104 TYR A O 1
ATOM 803 N N . VAL A 1 105 ? -1.897 -0.353 5.882 1.00 96.50 105 VAL A N 1
ATOM 804 C CA . VAL A 1 105 ? -1.171 -1.496 6.436 1.00 96.50 105 VAL A CA 1
ATOM 805 C C . VAL A 1 105 ? 0.337 -1.291 6.380 1.00 96.50 105 VAL A C 1
ATOM 807 O O . VAL A 1 105 ? 0.839 -0.514 5.571 1.00 96.50 105 VAL A O 1
ATOM 810 N N . THR A 1 106 ? 1.045 -1.999 7.247 1.00 95.81 106 THR A N 1
ATOM 811 C CA . THR A 1 106 ? 2.486 -2.233 7.171 1.00 95.81 106 THR A CA 1
ATOM 812 C C . THR A 1 106 ? 2.726 -3.681 6.775 1.00 95.81 106 THR A C 1
ATOM 814 O O . THR A 1 106 ? 1.993 -4.554 7.244 1.00 95.81 106 THR A O 1
ATOM 817 N N . TRP A 1 107 ? 3.736 -3.926 5.950 1.00 91.62 107 TRP A N 1
ATOM 818 C CA . TRP A 1 107 ? 4.192 -5.265 5.575 1.00 91.62 107 TRP A CA 1
ATOM 819 C C . TRP A 1 107 ? 5.534 -5.564 6.233 1.00 91.62 107 TRP A C 1
ATOM 821 O O . TRP A 1 107 ? 6.394 -4.683 6.273 1.00 91.62 107 TRP A O 1
ATOM 831 N N . ASP A 1 108 ? 5.706 -6.791 6.719 1.00 86.44 108 ASP A N 1
ATOM 832 C CA . ASP A 1 108 ? 6.976 -7.239 7.305 1.00 86.44 108 ASP A CA 1
ATOM 833 C C . ASP A 1 108 ? 8.051 -7.382 6.210 1.00 86.44 108 ASP A C 1
ATOM 835 O O . ASP A 1 108 ? 9.220 -7.048 6.398 1.00 86.44 108 ASP A O 1
ATOM 839 N N . GLU A 1 109 ? 7.654 -7.833 5.019 1.00 80.44 109 GLU A N 1
ATOM 840 C CA . GLU A 1 109 ? 8.514 -7.883 3.844 1.00 80.44 109 GLU A CA 1
ATOM 841 C C . GLU A 1 109 ? 8.775 -6.469 3.288 1.00 80.44 109 GLU A C 1
ATOM 843 O O . GLU A 1 109 ? 7.898 -5.791 2.742 1.00 80.44 109 GLU A O 1
ATOM 848 N N . GLY A 1 110 ? 10.027 -6.024 3.417 1.00 77.56 110 GLY A N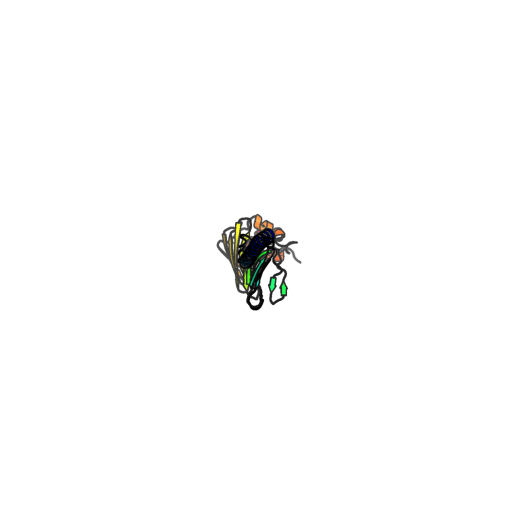 1
ATOM 849 C CA . GLY A 1 110 ? 10.496 -4.728 2.923 1.00 77.56 110 GLY A CA 1
ATOM 850 C C . GLY A 1 110 ? 10.110 -3.528 3.794 1.00 77.56 110 GLY A C 1
ATOM 851 O O . GLY A 1 110 ? 10.326 -2.398 3.357 1.00 77.56 110 GLY A O 1
ATOM 852 N N . ASP A 1 111 ? 9.544 -3.753 4.989 1.00 86.25 111 ASP A N 1
ATOM 853 C CA . ASP A 1 111 ? 9.184 -2.724 5.982 1.00 86.25 111 ASP A CA 1
ATOM 854 C C . ASP A 1 111 ? 8.350 -1.563 5.402 1.00 86.25 111 ASP A C 1
ATOM 856 O O . ASP A 1 111 ? 8.461 -0.397 5.800 1.00 86.25 111 ASP A O 1
ATOM 860 N N . ASN A 1 112 ? 7.514 -1.872 4.410 1.00 91.81 112 ASN A N 1
ATOM 861 C CA . ASN A 1 112 ? 6.730 -0.875 3.698 1.00 91.81 112 ASN A CA 1
ATOM 862 C C . ASN A 1 112 ? 5.460 -0.522 4.474 1.00 91.81 112 ASN A C 1
ATOM 864 O O . ASN A 1 112 ? 4.818 -1.380 5.077 1.00 91.81 112 ASN A O 1
ATOM 868 N N . VAL A 1 113 ? 5.029 0.734 4.369 1.00 96.25 113 VAL A N 1
ATOM 869 C CA . VAL A 1 113 ? 3.681 1.171 4.748 1.00 96.25 113 VAL A CA 1
ATOM 870 C C . VAL A 1 113 ? 2.900 1.522 3.493 1.00 96.25 113 VAL A C 1
ATOM 872 O O . VAL A 1 113 ? 3.429 2.170 2.589 1.00 96.25 113 VAL A O 1
ATOM 875 N N . GLY A 1 114 ? 1.631 1.133 3.420 1.00 96.50 114 GLY A N 1
ATOM 876 C CA . GLY A 1 114 ? 0.820 1.460 2.261 1.00 96.50 114 GLY A CA 1
ATOM 877 C C . GLY A 1 114 ? -0.668 1.583 2.514 1.00 96.50 114 GLY A C 1
ATOM 878 O O . GLY A 1 114 ? -1.238 1.025 3.447 1.00 96.50 114 GLY A O 1
ATOM 879 N N . LEU A 1 115 ? -1.288 2.350 1.627 1.00 98.06 115 LEU A N 1
ATOM 880 C CA . LEU A 1 115 ? -2.720 2.503 1.467 1.00 98.06 115 LEU A CA 1
ATOM 881 C C . LEU A 1 115 ? -3.132 1.788 0.180 1.00 98.06 115 LEU A C 1
ATOM 883 O O . LEU A 1 115 ? -2.696 2.163 -0.910 1.00 98.06 115 LEU A O 1
ATOM 887 N N . THR A 1 116 ? -3.991 0.786 0.304 1.00 96.25 116 THR A N 1
ATOM 888 C CA . THR A 1 116 ? -4.535 0.024 -0.821 1.00 96.25 116 THR A CA 1
ATOM 889 C C . THR A 1 116 ? -5.991 0.397 -1.060 1.00 96.25 116 THR A C 1
ATOM 891 O O . THR A 1 116 ? -6.754 0.633 -0.121 1.00 96.25 116 THR A O 1
ATOM 894 N N . LEU A 1 117 ? -6.389 0.459 -2.329 1.00 96.88 117 LEU A N 1
ATOM 895 C CA . LEU A 1 117 ? -7.785 0.589 -2.734 1.00 96.88 117 LEU A CA 1
ATOM 896 C C . LEU A 1 117 ? -8.112 -0.524 -3.714 1.00 96.88 117 LEU A C 1
ATOM 898 O O . LEU A 1 117 ? -7.640 -0.522 -4.856 1.00 96.88 117 LEU A O 1
ATOM 902 N N . ASP A 1 118 ? -8.976 -1.434 -3.282 1.00 93.00 118 ASP A N 1
ATOM 903 C CA . ASP A 1 118 ? -9.284 -2.635 -4.038 1.00 93.00 118 ASP A CA 1
ATOM 904 C C . ASP A 1 118 ? -10.689 -2.564 -4.633 1.00 93.00 118 ASP A C 1
ATOM 906 O O . ASP A 1 118 ? -11.674 -2.151 -4.006 1.00 93.00 118 ASP A O 1
ATOM 910 N N . GLY A 1 119 ? -10.790 -2.955 -5.896 1.00 89.81 119 GLY A N 1
ATOM 911 C CA . GLY A 1 119 ? -12.045 -3.305 -6.533 1.00 89.81 119 GLY A CA 1
ATOM 912 C C . GLY A 1 119 ? -12.442 -4.735 -6.177 1.00 89.81 119 GLY A C 1
ATOM 913 O O . GLY A 1 119 ? -11.676 -5.503 -5.609 1.00 89.81 119 GLY A O 1
ATOM 914 N N . ARG A 1 120 ? -13.641 -5.143 -6.596 1.00 85.94 120 ARG A N 1
ATOM 915 C CA . ARG A 1 120 ? -14.127 -6.519 -6.376 1.00 85.94 120 ARG A CA 1
ATOM 916 C C . ARG A 1 120 ? -13.335 -7.584 -7.141 1.00 85.94 120 ARG A C 1
ATOM 918 O O . ARG A 1 120 ? -13.564 -8.768 -6.954 1.00 85.94 120 ARG A O 1
ATOM 925 N N . GLN A 1 121 ? -12.499 -7.159 -8.083 1.00 84.25 121 GLN A N 1
ATOM 926 C CA . GLN A 1 121 ? -11.782 -8.017 -9.028 1.00 84.25 121 GLN A CA 1
ATOM 927 C C . GLN A 1 121 ? -10.262 -7.823 -8.938 1.00 84.25 121 GLN A C 1
ATOM 929 O O . GLN A 1 121 ? -9.535 -8.311 -9.796 1.00 84.25 121 GLN A O 1
ATOM 934 N N . GLY A 1 122 ? -9.784 -7.081 -7.936 1.00 87.06 122 GLY A N 1
ATOM 935 C CA . GLY A 1 122 ? -8.366 -6.793 -7.747 1.00 87.06 122 GLY A CA 1
ATOM 936 C C . GLY A 1 122 ? -8.088 -5.345 -7.359 1.00 87.06 122 GLY A C 1
ATOM 937 O O . GLY A 1 122 ? -8.975 -4.486 -7.368 1.00 87.06 122 GLY A O 1
ATOM 938 N N . GLN A 1 123 ? -6.828 -5.086 -7.030 1.00 91.81 123 GLN A N 1
ATOM 939 C CA . GLN A 1 123 ? -6.346 -3.778 -6.612 1.00 91.81 123 GLN A CA 1
ATOM 940 C C . GLN A 1 123 ? -6.471 -2.736 -7.729 1.00 91.81 123 GLN A C 1
ATOM 942 O O . GLN A 1 123 ? -6.157 -2.992 -8.889 1.00 91.81 123 GLN A O 1
ATOM 947 N N . SER A 1 124 ? -6.974 -1.553 -7.379 1.00 95.69 124 SER A N 1
ATOM 948 C CA . SER A 1 124 ? -7.151 -0.420 -8.298 1.00 95.69 124 SER A CA 1
ATOM 949 C C . SER A 1 124 ? -6.192 0.728 -7.999 1.00 95.69 124 SER A C 1
ATOM 951 O O . SER A 1 124 ? -5.858 1.482 -8.912 1.00 95.69 124 SER A O 1
ATOM 953 N N . ALA A 1 125 ? -5.728 0.860 -6.754 1.00 97.50 125 ALA A N 1
ATOM 954 C CA . ALA A 1 125 ? -4.663 1.789 -6.407 1.00 97.50 125 ALA A CA 1
ATOM 955 C C . ALA A 1 125 ? -3.828 1.306 -5.215 1.00 97.50 125 ALA A C 1
ATOM 957 O O . ALA A 1 125 ? -4.321 0.582 -4.349 1.00 97.50 125 ALA A O 1
ATOM 958 N N . LEU A 1 126 ? -2.578 1.755 -5.181 1.00 97.38 126 LEU A N 1
ATOM 959 C CA . LEU A 1 126 ? -1.608 1.521 -4.120 1.00 97.38 126 LEU A CA 1
ATOM 960 C C . LEU A 1 126 ? -0.820 2.807 -3.912 1.00 97.38 126 LEU A C 1
ATOM 962 O O . LEU A 1 126 ? -0.225 3.317 -4.856 1.00 97.38 126 LEU A O 1
ATOM 966 N N . PHE A 1 127 ? -0.777 3.313 -2.689 1.00 98.25 127 PHE A N 1
ATOM 967 C CA . PHE A 1 127 ? 0.178 4.339 -2.293 1.00 98.25 127 PHE A CA 1
ATOM 968 C C . PHE A 1 127 ? 1.083 3.757 -1.220 1.00 98.25 127 PHE A C 1
ATOM 970 O O . PHE A 1 127 ? 0.588 3.359 -0.174 1.00 98.25 127 PHE A O 1
ATOM 977 N N . VAL A 1 128 ? 2.380 3.672 -1.488 1.00 96.88 128 VAL A N 1
ATOM 978 C CA . VAL A 1 128 ? 3.347 2.967 -0.645 1.00 96.88 128 VAL A CA 1
ATOM 979 C C . VAL A 1 128 ? 4.554 3.848 -0.358 1.00 96.88 128 VAL A C 1
ATOM 981 O O . VAL A 1 128 ? 4.975 4.630 -1.214 1.00 96.88 128 VAL A O 1
ATOM 984 N N . ALA A 1 129 ? 5.110 3.704 0.840 1.00 96.88 129 ALA A N 1
ATOM 985 C CA . ALA A 1 129 ? 6.394 4.260 1.226 1.00 96.88 129 ALA A CA 1
ATOM 986 C C . ALA A 1 129 ? 7.243 3.181 1.906 1.00 96.88 129 ALA A C 1
ATOM 988 O O . ALA A 1 129 ? 6.741 2.438 2.751 1.00 96.88 129 ALA A O 1
ATOM 989 N N . GLY A 1 130 ? 8.516 3.120 1.527 1.00 92.62 130 GLY A N 1
ATOM 990 C CA . GLY A 1 130 ? 9.509 2.253 2.152 1.00 92.62 130 GLY A CA 1
ATOM 991 C C . GLY A 1 130 ? 10.296 2.965 3.255 1.00 92.62 130 GLY A C 1
ATOM 992 O O . GLY A 1 130 ? 10.247 4.198 3.360 1.00 92.62 130 GLY A O 1
ATOM 993 N N . PRO A 1 131 ? 11.067 2.212 4.056 1.00 91.19 131 PRO A N 1
ATOM 994 C CA . PRO A 1 131 ? 11.828 2.747 5.189 1.00 91.19 131 PRO A CA 1
ATOM 995 C C . PRO A 1 131 ? 12.915 3.748 4.764 1.00 91.19 131 PRO A C 1
ATOM 997 O O . PRO A 1 131 ? 13.229 4.677 5.507 1.00 91.19 131 PRO A O 1
ATOM 1000 N N . ASP A 1 132 ? 13.429 3.619 3.539 1.00 89.44 132 ASP A N 1
ATOM 1001 C CA . ASP A 1 132 ? 14.490 4.470 2.984 1.00 89.44 132 ASP A CA 1
ATOM 1002 C C . ASP A 1 132 ? 13.976 5.804 2.409 1.00 89.44 132 ASP A C 1
ATOM 1004 O O . ASP A 1 132 ? 14.712 6.548 1.758 1.00 89.44 132 ASP A O 1
ATOM 1008 N N . GLY A 1 133 ? 12.691 6.117 2.609 1.00 90.25 133 GLY A N 1
ATOM 1009 C CA . GLY A 1 133 ? 12.053 7.336 2.106 1.00 90.25 133 GLY A CA 1
ATOM 1010 C C . GLY A 1 133 ? 11.622 7.268 0.638 1.00 90.25 133 GLY A C 1
ATOM 1011 O O . GLY A 1 133 ? 11.098 8.253 0.114 1.00 90.25 133 GLY A O 1
ATOM 1012 N N . ALA A 1 134 ? 11.803 6.121 -0.023 1.00 94.25 134 ALA A N 1
ATOM 1013 C CA . ALA A 1 134 ? 11.220 5.865 -1.333 1.00 94.25 134 ALA A CA 1
ATOM 1014 C C . ALA A 1 134 ? 9.689 5.809 -1.235 1.00 94.25 134 ALA A C 1
ATOM 1016 O O . ALA A 1 134 ? 9.143 5.256 -0.281 1.00 94.25 134 ALA A O 1
ATOM 1017 N N . ALA A 1 135 ? 8.989 6.345 -2.232 1.00 97.31 135 ALA A N 1
ATOM 1018 C CA . ALA A 1 135 ? 7.531 6.337 -2.276 1.00 97.31 135 ALA A CA 1
ATOM 1019 C C . ALA A 1 135 ? 7.002 6.149 -3.698 1.00 97.31 135 ALA A C 1
ATOM 1021 O O . ALA A 1 135 ? 7.609 6.609 -4.670 1.00 97.31 135 ALA A O 1
ATOM 1022 N N . ALA A 1 136 ? 5.844 5.501 -3.819 1.00 97.31 136 ALA A N 1
ATOM 1023 C CA . ALA A 1 136 ? 5.160 5.313 -5.090 1.00 97.31 136 ALA A CA 1
ATOM 1024 C C . ALA A 1 136 ? 3.635 5.336 -4.940 1.00 97.31 136 ALA A C 1
ATOM 1026 O O . ALA A 1 136 ? 3.089 4.723 -4.029 1.00 97.31 136 ALA A O 1
ATOM 1027 N N . LEU A 1 137 ? 2.948 6.001 -5.867 1.00 98.38 137 LEU A N 1
ATOM 1028 C CA . LEU A 1 137 ? 1.504 5.937 -6.070 1.00 98.38 137 LEU A CA 1
ATOM 1029 C C . LEU A 1 137 ? 1.226 5.272 -7.415 1.00 98.38 137 LEU A C 1
ATOM 1031 O O . LEU A 1 137 ? 1.593 5.808 -8.458 1.00 98.38 137 LEU A O 1
ATOM 1035 N N . GLN A 1 138 ? 0.521 4.151 -7.383 1.00 97.75 138 GLN A N 1
ATOM 1036 C CA . GLN A 1 138 ? 0.122 3.373 -8.545 1.00 97.75 138 GLN A CA 1
ATOM 1037 C C . GLN A 1 138 ? -1.394 3.338 -8.661 1.00 97.75 138 GLN A C 1
ATOM 1039 O O . GLN A 1 138 ? -2.103 3.167 -7.670 1.00 97.75 138 GLN A O 1
ATOM 1044 N N . ILE A 1 139 ? -1.892 3.518 -9.881 1.00 97.81 139 ILE A N 1
ATOM 1045 C CA . ILE A 1 139 ? -3.315 3.457 -10.211 1.00 97.81 139 ILE A CA 1
ATOM 1046 C C . ILE A 1 139 ? -3.479 2.579 -11.445 1.00 97.81 139 ILE A C 1
ATOM 1048 O O . ILE A 1 139 ? -2.861 2.840 -12.480 1.00 97.81 139 ILE A O 1
ATOM 1052 N N . TRP A 1 140 ? -4.346 1.574 -11.354 1.00 96.12 140 TRP A N 1
ATOM 1053 C CA . TRP A 1 140 ? -4.604 0.613 -12.421 1.00 96.12 140 TRP A CA 1
ATOM 1054 C C . TRP A 1 140 ? -6.021 0.721 -12.969 1.00 96.12 140 TRP A C 1
ATOM 1056 O O . TRP A 1 140 ? -6.994 0.910 -12.239 1.00 96.12 140 TRP A O 1
ATOM 1066 N N . HIS A 1 141 ? -6.144 0.529 -14.282 1.00 94.31 141 HIS A N 1
ATOM 1067 C CA . HIS A 1 141 ? -7.429 0.303 -14.932 1.00 94.31 141 HIS A CA 1
ATOM 1068 C C . HIS A 1 141 ? -7.264 -0.595 -16.162 1.00 94.31 141 HIS A C 1
ATOM 1070 O O . HIS A 1 141 ? -6.707 -0.191 -17.190 1.00 94.31 141 HIS A O 1
ATOM 1076 N N . GLY A 1 142 ? -7.761 -1.831 -16.064 1.00 91.38 142 GLY A N 1
ATOM 1077 C CA . GLY A 1 142 ? -7.490 -2.866 -17.061 1.00 91.38 142 GLY A CA 1
ATOM 1078 C C . GLY A 1 142 ? -5.984 -3.114 -17.183 1.00 91.38 142 GLY A C 1
ATOM 1079 O O . GLY A 1 142 ? -5.269 -3.124 -16.190 1.00 91.38 142 GLY A O 1
ATOM 1080 N N . GLY A 1 143 ? -5.476 -3.259 -18.406 1.00 91.88 143 GLY A N 1
ATOM 1081 C CA . GLY A 1 143 ? -4.041 -3.433 -18.652 1.00 91.88 143 GLY A CA 1
ATOM 1082 C C . GLY A 1 143 ? -3.208 -2.149 -18.574 1.00 91.88 143 GLY A C 1
ATOM 1083 O O . GLY A 1 143 ? -2.119 -2.134 -19.132 1.00 91.88 143 GLY A O 1
ATOM 1084 N N . ARG A 1 144 ? -3.707 -1.051 -17.995 1.00 96.00 144 ARG A N 1
ATOM 1085 C CA . ARG A 1 144 ? -2.995 0.236 -17.935 1.00 96.00 144 ARG A CA 1
ATOM 1086 C C . ARG A 1 144 ? -2.659 0.604 -16.499 1.00 96.00 144 ARG A C 1
ATOM 1088 O O . ARG A 1 144 ? -3.482 0.386 -15.613 1.00 96.00 144 ARG A O 1
ATOM 1095 N N . MET A 1 145 ? -1.498 1.218 -16.307 1.00 96.50 145 MET A N 1
ATOM 1096 C CA . MET A 1 145 ? -1.041 1.733 -15.020 1.00 96.50 145 MET A CA 1
ATOM 1097 C C . MET A 1 145 ? -0.503 3.152 -15.181 1.00 96.50 145 MET A C 1
ATOM 1099 O O . MET A 1 145 ? 0.200 3.444 -16.150 1.00 96.50 145 MET A O 1
ATOM 1103 N N . LEU A 1 146 ? -0.812 4.009 -14.213 1.00 97.62 146 LEU A N 1
ATOM 1104 C CA . LEU A 1 146 ? -0.116 5.267 -13.959 1.00 97.62 146 LEU A CA 1
ATOM 1105 C C . LEU A 1 146 ? 0.672 5.122 -12.650 1.00 97.62 146 LEU A C 1
ATOM 1107 O O . LEU A 1 146 ? 0.113 4.640 -11.669 1.00 97.62 146 LEU A O 1
ATOM 1111 N N . ASP A 1 147 ? 1.939 5.529 -12.644 1.00 97.62 147 ASP A N 1
ATOM 1112 C CA . ASP A 1 147 ? 2.861 5.443 -11.504 1.00 97.62 147 ASP A CA 1
ATOM 1113 C C . ASP A 1 147 ? 3.511 6.810 -11.267 1.00 97.62 147 ASP A C 1
ATOM 1115 O O . ASP A 1 147 ? 4.115 7.383 -12.173 1.00 97.62 147 ASP A O 1
ATOM 1119 N N . LEU A 1 148 ? 3.367 7.349 -10.059 1.00 98.19 148 LEU A N 1
ATOM 1120 C CA . LEU A 1 148 ? 4.140 8.488 -9.567 1.00 98.19 148 LEU A CA 1
ATOM 1121 C C . LEU A 1 148 ? 5.107 7.963 -8.527 1.00 98.19 148 LEU A C 1
ATOM 1123 O O . LEU A 1 148 ? 4.675 7.327 -7.573 1.00 98.19 148 LEU A O 1
ATOM 1127 N N . ARG A 1 149 ? 6.395 8.231 -8.683 1.00 97.25 149 ARG A N 1
ATOM 1128 C CA . ARG A 1 149 ? 7.420 7.580 -7.873 1.00 97.25 149 ARG A CA 1
ATOM 1129 C C . ARG A 1 149 ? 8.558 8.526 -7.560 1.00 97.25 149 ARG A C 1
ATOM 1131 O O . ARG A 1 149 ? 8.923 9.338 -8.402 1.00 97.25 149 ARG A O 1
ATOM 1138 N N . ALA A 1 150 ? 9.120 8.396 -6.369 1.00 97.25 150 ALA A N 1
ATOM 1139 C CA . ALA A 1 150 ? 10.366 9.026 -5.968 1.00 97.25 150 ALA A CA 1
ATOM 1140 C C . ALA A 1 150 ? 11.206 7.991 -5.217 1.00 97.25 150 ALA A C 1
ATOM 1142 O O . ALA A 1 150 ? 10.785 7.483 -4.182 1.00 97.25 150 ALA A O 1
ATOM 1143 N N . ASP A 1 151 ? 12.365 7.649 -5.767 1.00 95.50 151 ASP A N 1
ATOM 1144 C CA . ASP A 1 151 ? 13.300 6.670 -5.207 1.00 95.50 151 ASP A CA 1
ATOM 1145 C C . ASP A 1 151 ? 14.742 6.995 -5.651 1.00 95.50 151 ASP A C 1
ATOM 1147 O O . ASP A 1 151 ? 15.023 8.109 -6.106 1.00 95.50 151 ASP A O 1
ATOM 1151 N N . ALA A 1 152 ? 15.661 6.033 -5.522 1.00 94.19 152 ALA A N 1
ATOM 1152 C CA . ALA A 1 152 ? 17.067 6.176 -5.906 1.00 94.19 152 ALA A CA 1
ATOM 1153 C C . ALA A 1 152 ? 17.286 6.499 -7.400 1.00 94.19 152 ALA A C 1
ATOM 1155 O O . ALA A 1 152 ? 18.331 7.042 -7.756 1.00 94.19 152 ALA A O 1
ATOM 1156 N N . ASP A 1 153 ? 16.310 6.208 -8.265 1.00 95.12 153 ASP A N 1
ATOM 1157 C CA . ASP A 1 153 ? 16.341 6.538 -9.695 1.00 95.12 153 ASP A CA 1
ATOM 1158 C C . ASP A 1 153 ? 15.723 7.920 -9.994 1.00 95.12 153 ASP A C 1
ATOM 1160 O O . ASP A 1 153 ? 15.659 8.350 -11.147 1.00 95.12 153 ASP A O 1
ATOM 1164 N N . GLY A 1 154 ? 15.276 8.632 -8.956 1.00 95.12 154 GLY A N 1
ATOM 1165 C CA . GLY A 1 154 ? 14.721 9.979 -9.025 1.00 95.12 154 GLY A CA 1
ATOM 1166 C C . GLY A 1 154 ? 13.191 10.032 -9.045 1.00 95.12 154 GLY A C 1
ATOM 1167 O O . GLY A 1 154 ? 12.488 9.018 -9.089 1.00 95.12 154 GLY A O 1
ATOM 1168 N N . ALA A 1 155 ? 12.664 11.257 -8.998 1.00 96.94 155 ALA A N 1
ATOM 1169 C CA . ALA A 1 155 ? 11.230 11.518 -9.065 1.00 96.94 155 ALA A CA 1
ATOM 1170 C C . ALA A 1 155 ? 10.722 11.430 -10.512 1.00 96.94 155 ALA A C 1
ATOM 1172 O O . ALA A 1 155 ? 11.283 12.082 -11.392 1.00 96.94 155 ALA A O 1
ATOM 1173 N N . ARG A 1 156 ? 9.660 10.653 -10.755 1.00 96.94 156 ARG A N 1
ATOM 1174 C CA . ARG A 1 156 ? 9.115 10.399 -12.094 1.00 96.94 156 ARG A CA 1
ATOM 1175 C C . ARG A 1 156 ? 7.616 10.119 -12.110 1.00 96.94 156 ARG A C 1
ATOM 1177 O O . ARG A 1 156 ? 7.045 9.613 -11.146 1.00 96.94 156 ARG A O 1
ATOM 1184 N N . LEU A 1 157 ? 7.011 10.407 -13.257 1.00 97.75 157 LEU A N 1
ATOM 1185 C CA . LEU A 1 157 ? 5.682 9.962 -13.661 1.00 97.75 157 LEU A CA 1
ATOM 1186 C C . LEU A 1 157 ? 5.843 8.967 -14.807 1.00 97.75 157 LEU A C 1
ATOM 1188 O O . LEU A 1 157 ? 6.442 9.305 -15.825 1.00 97.75 157 LEU A O 1
ATOM 1192 N N . SER A 1 158 ? 5.290 7.767 -14.662 1.00 97.50 158 SER A N 1
ATOM 1193 C CA . SER A 1 158 ? 5.344 6.717 -15.679 1.00 97.50 158 SER A CA 1
ATOM 1194 C C . SER A 1 158 ? 3.949 6.210 -16.033 1.00 97.50 158 SER A C 1
ATOM 1196 O O . SER A 1 158 ? 3.069 6.115 -15.179 1.00 97.50 158 SER A O 1
ATOM 1198 N N . GLN A 1 159 ? 3.751 5.840 -17.294 1.00 97.44 159 GLN A N 1
ATOM 1199 C CA . GLN A 1 159 ? 2.585 5.100 -17.757 1.00 97.44 159 GLN A CA 1
ATOM 1200 C C . GLN A 1 159 ? 3.040 3.781 -18.373 1.00 97.44 159 GLN A C 1
ATOM 1202 O O . GLN A 1 159 ? 3.936 3.765 -19.221 1.00 97.44 159 GLN A O 1
ATOM 1207 N N . SER A 1 160 ? 2.371 2.689 -18.009 1.00 95.88 160 SER A N 1
ATOM 1208 C CA . SER A 1 160 ? 2.538 1.401 -18.677 1.00 95.88 160 SER A CA 1
ATOM 1209 C C . SER A 1 160 ? 1.220 0.883 -19.250 1.00 95.88 160 SER A C 1
ATOM 1211 O O . SER A 1 160 ? 0.129 1.161 -18.744 1.00 95.88 160 SER A O 1
ATOM 1213 N N . VAL A 1 161 ? 1.322 0.151 -20.358 1.00 95.81 161 VAL A N 1
ATOM 1214 C CA . VAL A 1 161 ? 0.203 -0.497 -21.050 1.00 95.81 161 VAL A CA 1
ATOM 1215 C C . VAL A 1 161 ? 0.600 -1.935 -21.347 1.00 95.81 161 VAL A C 1
ATOM 1217 O O . VAL A 1 161 ? 1.666 -2.183 -21.901 1.00 95.81 161 VAL A O 1
ATOM 1220 N N . ALA A 1 162 ? -0.252 -2.883 -20.961 1.00 93.38 162 ALA A N 1
ATOM 1221 C CA . ALA A 1 162 ? -0.012 -4.321 -21.041 1.00 93.38 162 ALA A CA 1
ATOM 1222 C C . ALA A 1 162 ? 1.348 -4.733 -20.438 1.00 93.38 162 ALA A C 1
ATOM 1224 O O . ALA A 1 162 ? 2.067 -5.551 -21.005 1.00 93.38 162 ALA A O 1
ATOM 1225 N N . GLY A 1 163 ? 1.714 -4.127 -19.301 1.00 90.69 163 GLY A N 1
ATOM 1226 C CA . GLY A 1 163 ? 2.971 -4.412 -18.604 1.00 90.69 163 GLY A CA 1
ATOM 1227 C C . GLY A 1 163 ? 4.227 -3.854 -19.280 1.00 90.69 163 GLY A C 1
ATOM 1228 O O . GLY A 1 163 ? 5.325 -4.237 -18.902 1.00 90.69 163 GLY A O 1
ATOM 1229 N N . ARG A 1 164 ? 4.091 -2.963 -20.270 1.00 93.88 164 ARG A N 1
ATOM 1230 C CA . ARG A 1 164 ? 5.209 -2.302 -20.958 1.00 93.88 164 ARG A CA 1
ATOM 1231 C C . ARG A 1 164 ? 5.185 -0.806 -20.691 1.00 93.88 164 ARG A C 1
ATOM 1233 O O . ARG A 1 164 ? 4.142 -0.177 -20.884 1.00 93.88 164 ARG A O 1
ATOM 1240 N N . MET A 1 165 ? 6.310 -0.241 -20.264 1.00 94.31 165 MET A N 1
ATOM 1241 C CA . MET A 1 165 ? 6.466 1.203 -20.104 1.00 94.31 165 MET A CA 1
ATOM 1242 C C . MET A 1 165 ? 6.294 1.895 -21.467 1.00 94.31 165 MET A C 1
ATOM 1244 O O . MET A 1 165 ? 6.900 1.493 -22.456 1.00 94.31 165 MET A O 1
ATOM 1248 N N . GLN A 1 166 ? 5.411 2.893 -21.522 1.00 95.06 166 GLN A N 1
ATOM 1249 C CA . GLN A 1 166 ? 5.113 3.676 -22.729 1.00 95.06 166 GLN A CA 1
ATOM 1250 C C . GLN A 1 166 ? 5.640 5.105 -22.619 1.00 95.06 166 GLN A C 1
ATOM 1252 O O . GLN A 1 166 ? 6.173 5.654 -23.578 1.00 95.06 166 GLN A O 1
ATOM 1257 N N . VAL A 1 167 ? 5.462 5.719 -21.448 1.00 95.94 167 VAL A N 1
ATOM 1258 C CA . VAL A 1 167 ? 5.868 7.098 -21.172 1.00 95.94 167 VAL A CA 1
ATOM 1259 C C . VAL A 1 167 ? 6.513 7.146 -19.798 1.00 95.94 167 VAL A C 1
ATOM 1261 O O . VAL A 1 167 ? 5.982 6.560 -18.855 1.00 95.94 167 VAL A O 1
ATOM 1264 N N . GLN A 1 168 ? 7.617 7.880 -19.677 1.00 97.38 168 GLN A N 1
ATOM 1265 C CA . GLN A 1 168 ? 8.268 8.177 -18.407 1.00 97.38 168 GLN A CA 1
ATOM 1266 C C . GLN A 1 168 ? 8.832 9.601 -18.430 1.00 97.38 168 GLN A C 1
ATOM 1268 O O . GLN A 1 168 ? 9.511 9.988 -19.379 1.00 97.38 168 GLN A O 1
ATOM 1273 N N . LEU A 1 169 ? 8.507 10.395 -17.409 1.00 96.94 169 LEU A N 1
ATOM 1274 C CA . LEU A 1 169 ? 8.839 11.816 -17.315 1.00 96.94 169 LEU A CA 1
ATOM 1275 C C . LEU A 1 169 ? 9.399 12.153 -15.919 1.00 96.94 169 LEU A C 1
ATOM 1277 O O . LEU A 1 169 ? 8.644 12.058 -14.947 1.00 96.94 169 LEU A O 1
ATOM 1281 N N . PRO A 1 170 ? 10.668 12.594 -15.802 1.00 96.25 170 PRO A N 1
ATOM 1282 C CA . PRO A 1 170 ? 11.717 12.483 -16.819 1.00 96.25 170 PRO A CA 1
ATOM 1283 C C . PRO A 1 170 ? 12.054 11.012 -17.097 1.00 96.25 170 PRO A C 1
ATOM 1285 O O . PRO A 1 170 ? 11.849 10.157 -16.238 1.00 96.25 170 PRO A O 1
ATOM 1288 N N . GLU A 1 171 ? 12.583 10.720 -18.284 1.00 94.88 171 GLU A N 1
ATOM 1289 C CA . GLU A 1 171 ? 13.072 9.377 -18.597 1.00 94.88 171 GLU A CA 1
ATOM 1290 C C . GLU A 1 171 ? 14.278 9.020 -17.716 1.00 94.88 171 GLU A C 1
ATOM 1292 O O . GLU A 1 171 ? 15.228 9.798 -17.589 1.00 94.88 171 GLU A O 1
ATOM 1297 N N . VAL A 1 172 ? 14.262 7.817 -17.142 1.00 94.88 172 VAL A N 1
ATOM 1298 C CA . VAL A 1 172 ? 15.409 7.242 -16.437 1.00 94.88 172 VAL A CA 1
ATOM 1299 C C . VAL A 1 172 ? 16.298 6.543 -17.464 1.00 94.88 172 VAL A C 1
ATOM 1301 O O . VAL A 1 172 ? 16.079 5.388 -17.821 1.00 94.88 172 VAL A O 1
ATOM 1304 N N . ALA A 1 173 ? 17.317 7.254 -17.948 1.00 89.12 173 ALA A N 1
ATOM 1305 C CA . ALA A 1 173 ? 18.242 6.726 -18.955 1.00 89.12 173 ALA A CA 1
ATOM 1306 C C . ALA A 1 173 ? 19.118 5.571 -18.430 1.00 89.12 173 ALA A C 1
ATOM 1308 O O . ALA A 1 173 ? 19.533 4.703 -19.199 1.00 89.12 173 ALA A O 1
ATOM 1309 N N . ALA A 1 174 ? 19.410 5.560 -17.127 1.00 92.94 174 ALA A N 1
ATOM 1310 C CA . ALA A 1 174 ? 20.190 4.522 -16.468 1.00 92.94 174 ALA A CA 1
ATOM 1311 C C . ALA A 1 174 ? 19.668 4.291 -15.048 1.00 92.94 174 ALA A C 1
ATOM 1313 O O . ALA A 1 174 ? 19.462 5.247 -14.301 1.00 92.94 174 ALA A O 1
ATOM 1314 N N . LEU A 1 175 ? 19.483 3.021 -14.687 1.00 95.38 175 LEU A N 1
ATOM 1315 C CA . LEU A 1 175 ? 19.129 2.625 -13.327 1.00 95.38 175 LEU A CA 1
ATOM 1316 C C . LEU A 1 175 ? 20.304 2.907 -12.382 1.00 95.38 175 LEU A C 1
ATOM 1318 O O . LEU A 1 175 ? 21.472 2.701 -12.727 1.00 95.38 175 LEU A 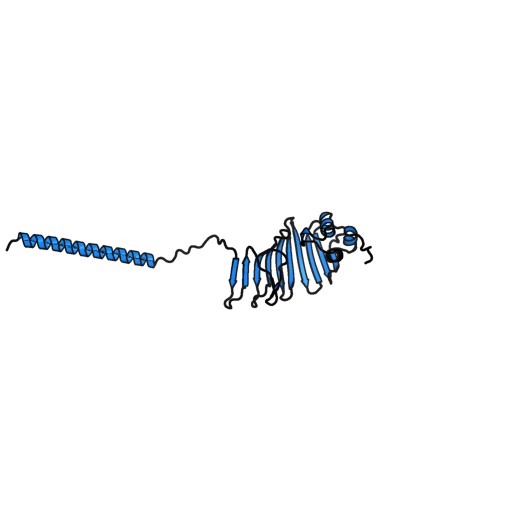O 1
ATOM 1322 N N . SER A 1 176 ? 19.980 3.323 -11.166 1.00 95.12 176 SER A N 1
ATOM 1323 C CA . SER A 1 176 ? 20.896 3.414 -10.040 1.00 95.12 176 SER A CA 1
ATOM 1324 C C . SER A 1 176 ? 21.504 2.046 -9.715 1.00 95.12 176 SER A C 1
ATOM 1326 O O . SER A 1 176 ? 20.965 0.980 -10.037 1.00 95.12 176 SER A O 1
ATOM 1328 N N . ALA A 1 177 ? 22.663 2.070 -9.055 1.00 94.06 177 ALA A N 1
ATOM 1329 C CA . ALA A 1 177 ? 23.390 0.854 -8.707 1.00 94.06 177 ALA A CA 1
ATOM 1330 C C . ALA A 1 177 ? 22.581 -0.067 -7.776 1.00 94.06 177 ALA A C 1
ATOM 1332 O O . ALA A 1 177 ? 22.615 -1.287 -7.952 1.00 94.06 177 ALA A O 1
ATOM 1333 N N . SER A 1 178 ? 21.833 0.502 -6.825 1.00 91.62 178 SER A N 1
ATOM 1334 C CA . SER A 1 178 ? 20.962 -0.245 -5.910 1.00 91.62 178 SER A CA 1
ATOM 1335 C C . SER A 1 178 ? 19.818 -0.916 -6.666 1.00 91.62 178 SER A C 1
ATOM 1337 O O . SER A 1 178 ? 19.686 -2.137 -6.593 1.00 91.62 178 SER A O 1
ATOM 1339 N N . THR A 1 179 ? 19.069 -0.165 -7.482 1.00 93.56 179 THR A N 1
ATOM 1340 C CA . THR A 1 179 ? 17.972 -0.716 -8.294 1.00 93.56 179 THR A CA 1
ATOM 1341 C C . THR A 1 179 ? 18.471 -1.821 -9.222 1.00 93.56 179 THR A C 1
ATOM 1343 O O . THR A 1 179 ? 17.857 -2.882 -9.336 1.00 93.56 179 THR A O 1
ATOM 1346 N N . CYS A 1 180 ? 19.619 -1.618 -9.871 1.00 94.75 180 CYS A N 1
ATOM 1347 C CA . CYS A 1 180 ? 20.159 -2.632 -10.763 1.00 94.75 180 CYS A CA 1
ATOM 1348 C C . CYS A 1 180 ? 20.639 -3.893 -10.018 1.00 94.75 180 CYS A C 1
ATOM 1350 O O . CYS A 1 180 ? 20.492 -5.006 -10.526 1.00 94.75 180 CYS A O 1
ATOM 1352 N N . THR A 1 181 ? 21.169 -3.742 -8.801 1.00 93.94 181 THR A N 1
ATOM 1353 C CA . THR A 1 181 ? 21.547 -4.871 -7.935 1.00 93.94 181 THR A CA 1
ATOM 1354 C C . THR A 1 181 ? 20.320 -5.683 -7.526 1.00 93.94 181 THR A C 1
ATOM 1356 O O . THR A 1 181 ? 20.356 -6.904 -7.651 1.00 93.94 181 THR A O 1
ATOM 1359 N N . LEU A 1 182 ? 19.215 -5.024 -7.156 1.00 91.31 182 LEU A N 1
ATOM 1360 C CA . LEU A 1 182 ? 17.941 -5.681 -6.836 1.00 91.31 182 LEU A CA 1
ATOM 1361 C C . LEU A 1 182 ? 17.434 -6.537 -8.004 1.00 91.31 182 LEU A C 1
ATOM 1363 O O . LEU A 1 182 ? 17.127 -7.719 -7.829 1.00 91.31 182 LEU A O 1
ATOM 1367 N N . PHE A 1 183 ? 17.406 -5.977 -9.218 1.00 94.31 183 PHE A N 1
ATOM 1368 C CA . PHE A 1 183 ? 16.984 -6.727 -10.401 1.00 94.31 183 PHE A CA 1
ATOM 1369 C C . PHE A 1 183 ? 17.931 -7.888 -10.723 1.00 94.31 183 PHE A C 1
ATOM 1371 O O . PHE A 1 183 ? 17.473 -9.003 -10.955 1.00 94.31 183 PHE A O 1
ATOM 1378 N N . ARG A 1 184 ? 19.251 -7.676 -10.693 1.00 93.94 184 ARG A N 1
ATOM 1379 C CA . ARG A 1 184 ? 20.226 -8.759 -10.930 1.00 93.94 184 ARG A CA 1
ATOM 1380 C C . ARG A 1 184 ? 20.163 -9.856 -9.868 1.00 93.94 184 ARG A C 1
ATOM 1382 O O . ARG A 1 184 ? 20.415 -11.013 -10.187 1.00 93.94 184 ARG A O 1
ATOM 1389 N N . GLY A 1 185 ? 19.806 -9.500 -8.636 1.00 92.19 185 GLY A N 1
ATOM 1390 C CA . GLY A 1 185 ? 19.551 -10.426 -7.535 1.00 92.19 185 GLY A CA 1
ATOM 1391 C C . GLY A 1 185 ? 18.212 -11.160 -7.632 1.00 92.19 185 GLY A C 1
ATOM 1392 O O . GLY A 1 185 ? 17.864 -11.905 -6.722 1.00 92.19 185 GLY A O 1
ATOM 1393 N N . GLY A 1 186 ? 17.440 -10.951 -8.704 1.00 92.25 186 GLY A N 1
ATOM 1394 C CA . GLY A 1 186 ? 16.162 -11.620 -8.919 1.00 92.25 186 GLY A CA 1
ATOM 1395 C C . GLY A 1 186 ? 15.052 -11.160 -7.978 1.00 92.25 186 GLY A C 1
ATOM 1396 O O . GLY A 1 186 ? 14.100 -11.907 -7.785 1.00 92.25 186 GLY A O 1
ATOM 1397 N N . LEU A 1 187 ? 15.168 -9.962 -7.388 1.00 89.12 187 LEU A N 1
ATOM 1398 C CA . LEU A 1 187 ? 14.231 -9.441 -6.383 1.00 89.12 187 LEU A CA 1
ATOM 1399 C C . LEU A 1 187 ? 14.088 -10.363 -5.157 1.00 89.12 187 LEU A C 1
ATOM 1401 O O . LEU A 1 187 ? 13.023 -10.441 -4.556 1.00 89.12 187 LEU A O 1
ATOM 1405 N N . ALA A 1 188 ? 15.159 -11.067 -4.777 1.00 86.00 188 ALA A N 1
ATOM 1406 C CA . ALA A 1 188 ? 15.144 -12.018 -3.662 1.00 86.00 188 ALA A CA 1
ATOM 1407 C C . ALA A 1 188 ? 14.862 -11.381 -2.286 1.00 86.00 188 ALA A C 1
ATOM 1409 O O . ALA A 1 188 ? 14.469 -12.086 -1.362 1.00 86.00 188 ALA A O 1
ATOM 1410 N N . GLU A 1 189 ? 15.067 -10.067 -2.151 1.00 79.44 189 GLU A N 1
ATOM 1411 C CA . GLU A 1 189 ? 14.699 -9.305 -0.950 1.00 79.44 189 GLU A CA 1
ATOM 1412 C C . GLU A 1 189 ? 13.183 -9.068 -0.852 1.00 79.44 189 GLU A C 1
ATOM 1414 O O . GLU A 1 189 ? 12.653 -8.975 0.249 1.00 79.44 189 GLU A O 1
ATOM 1419 N N . GLU A 1 190 ? 12.481 -9.007 -1.989 1.00 77.31 190 GLU A N 1
ATOM 1420 C CA . GLU A 1 190 ? 11.025 -8.807 -2.043 1.00 77.31 190 GLU A CA 1
ATOM 1421 C C . GLU A 1 190 ? 10.263 -10.138 -2.131 1.00 77.31 190 GLU A C 1
ATOM 1423 O O . GLU A 1 190 ? 9.145 -10.255 -1.637 1.00 77.31 190 GLU A O 1
ATOM 1428 N N . VAL A 1 191 ? 10.851 -11.147 -2.784 1.00 78.81 191 VAL A N 1
ATOM 1429 C CA . VAL A 1 191 ? 10.228 -12.453 -3.016 1.00 78.81 191 VAL A CA 1
ATOM 1430 C C . VAL A 1 191 ? 11.141 -13.559 -2.488 1.00 78.81 191 VAL A C 1
ATOM 1432 O O . VAL A 1 191 ? 12.225 -13.764 -3.048 1.00 78.81 191 VAL A O 1
ATOM 1435 N N . PRO A 1 192 ? 10.713 -14.334 -1.473 1.00 78.06 192 PRO A N 1
ATOM 1436 C CA . PRO A 1 192 ? 11.485 -15.464 -0.971 1.00 78.06 192 PRO A CA 1
ATOM 1437 C C . PRO A 1 192 ? 11.866 -16.441 -2.094 1.00 78.06 192 PRO A C 1
ATOM 1439 O O . PRO A 1 192 ? 11.009 -17.002 -2.773 1.00 78.06 192 PRO A O 1
ATOM 1442 N N . GLY A 1 193 ? 13.170 -16.651 -2.292 1.00 82.25 193 GLY A N 1
ATOM 1443 C CA . GLY A 1 193 ? 13.706 -17.524 -3.347 1.00 82.25 193 GLY A CA 1
ATOM 1444 C C . GLY A 1 193 ? 13.942 -16.848 -4.704 1.00 82.25 193 GLY A C 1
ATOM 1445 O O . GLY A 1 193 ? 14.529 -17.477 -5.585 1.00 82.25 193 GLY A O 1
ATOM 1446 N N . GLY A 1 194 ? 13.568 -15.574 -4.854 1.00 86.75 194 GLY A N 1
ATOM 1447 C CA . GLY A 1 194 ? 13.773 -14.783 -6.065 1.00 86.75 194 GLY A CA 1
ATOM 1448 C C . GLY A 1 194 ? 12.902 -15.208 -7.252 1.00 86.75 194 GLY A C 1
ATOM 1449 O O . GLY A 1 194 ? 12.183 -16.207 -7.226 1.00 86.75 194 GLY A O 1
ATOM 1450 N N . LEU A 1 195 ? 12.964 -14.419 -8.322 1.00 91.19 195 LEU A N 1
ATOM 1451 C CA . LEU A 1 195 ? 12.183 -14.613 -9.540 1.00 91.19 195 LEU A CA 1
ATOM 1452 C C . LEU A 1 195 ? 13.052 -15.085 -10.718 1.00 91.19 195 LEU A C 1
ATOM 1454 O O . LEU A 1 195 ? 14.218 -14.693 -10.833 1.00 91.19 195 LEU A O 1
ATOM 1458 N N . PRO A 1 196 ? 12.490 -15.872 -11.658 1.00 93.56 196 PRO A N 1
ATOM 1459 C CA . PRO A 1 196 ? 13.177 -16.244 -12.890 1.00 93.56 196 PRO A CA 1
ATOM 1460 C C . PRO A 1 196 ? 13.600 -15.015 -13.720 1.00 93.56 196 PRO A C 1
ATOM 1462 O O . PRO A 1 196 ? 12.832 -14.051 -13.802 1.00 93.56 196 PRO A O 1
ATOM 1465 N N . PRO A 1 197 ? 14.738 -15.059 -14.444 1.00 92.56 197 PRO A N 1
ATOM 1466 C CA . PRO A 1 197 ? 15.260 -13.908 -15.192 1.00 92.56 197 PRO A CA 1
ATOM 1467 C C . PRO A 1 197 ? 14.264 -13.265 -16.167 1.00 92.56 197 PRO A C 1
ATOM 1469 O O . PRO A 1 197 ? 14.172 -12.043 -16.254 1.00 92.56 197 PRO A O 1
ATOM 1472 N N . ALA A 1 198 ? 13.457 -14.075 -16.860 1.00 91.88 198 ALA A N 1
ATOM 1473 C CA . ALA A 1 198 ? 12.436 -13.570 -17.781 1.00 91.88 198 ALA A CA 1
ATOM 1474 C C . ALA A 1 198 ? 11.345 -12.751 -17.064 1.00 91.88 198 ALA A C 1
ATOM 1476 O O . ALA A 1 198 ? 10.846 -11.764 -17.604 1.00 91.88 198 ALA A O 1
ATOM 1477 N N . GLN A 1 199 ? 10.984 -13.138 -15.837 1.00 92.94 199 GLN A N 1
ATOM 1478 C CA . GLN A 1 199 ? 10.001 -12.417 -15.031 1.00 92.94 199 GLN A CA 1
ATOM 1479 C C . GLN A 1 199 ? 10.593 -11.117 -14.482 1.00 92.94 199 GLN A C 1
ATOM 1481 O O . GLN A 1 199 ? 9.950 -10.073 -14.567 1.00 92.94 199 GLN A O 1
ATOM 1486 N N . VAL A 1 200 ? 11.841 -11.160 -14.007 1.00 94.62 200 VAL A N 1
ATOM 1487 C CA . VAL A 1 200 ? 12.607 -9.978 -13.580 1.00 94.62 200 VAL A CA 1
ATOM 1488 C C . VAL A 1 200 ? 12.681 -8.948 -14.707 1.00 94.62 200 VAL A C 1
ATOM 1490 O O . VAL A 1 200 ? 12.382 -7.773 -14.493 1.00 94.62 200 VAL A O 1
ATOM 1493 N N . ARG A 1 201 ? 13.013 -9.388 -15.929 1.00 94.44 201 ARG A N 1
ATOM 1494 C CA . ARG A 1 201 ? 13.040 -8.523 -17.113 1.00 94.44 201 ARG A CA 1
ATOM 1495 C C . ARG A 1 201 ? 11.676 -7.897 -17.387 1.00 94.44 201 ARG A C 1
ATOM 1497 O O . ARG A 1 201 ? 11.602 -6.686 -17.563 1.00 94.44 201 ARG A O 1
ATOM 1504 N N . GLY A 1 202 ? 10.605 -8.691 -17.365 1.00 93.94 202 GLY A N 1
ATOM 1505 C CA . GLY A 1 202 ? 9.244 -8.182 -17.551 1.00 93.94 202 GLY A CA 1
ATOM 1506 C C . GLY A 1 202 ? 8.858 -7.113 -16.522 1.00 93.94 202 GLY A C 1
ATOM 1507 O O . GLY A 1 202 ? 8.259 -6.103 -16.884 1.00 93.94 202 GLY A O 1
ATOM 1508 N N . ILE A 1 203 ? 9.251 -7.286 -15.255 1.00 94.06 203 ILE A N 1
ATOM 1509 C CA . ILE A 1 203 ? 9.026 -6.285 -14.200 1.00 94.06 203 ILE A CA 1
ATOM 1510 C C . ILE A 1 203 ? 9.843 -5.016 -14.470 1.00 94.06 203 ILE A C 1
ATOM 1512 O O . ILE A 1 203 ? 9.307 -3.913 -14.345 1.00 94.06 203 ILE A O 1
ATOM 1516 N N . CYS A 1 204 ? 11.111 -5.155 -14.873 1.00 95.31 204 CYS A N 1
ATOM 1517 C CA . CYS A 1 204 ? 11.951 -4.015 -15.235 1.00 95.31 204 CYS A CA 1
ATOM 1518 C C . CYS A 1 204 ? 11.328 -3.218 -16.388 1.00 95.31 204 CYS A C 1
ATOM 1520 O O . CYS A 1 204 ? 11.113 -2.017 -16.258 1.00 95.31 204 CYS A O 1
ATOM 1522 N N . GLU A 1 205 ? 10.959 -3.884 -17.482 1.00 94.69 205 GLU A N 1
ATOM 1523 C CA . GLU A 1 205 ? 10.407 -3.260 -18.695 1.00 94.69 205 GLU A CA 1
ATOM 1524 C C . GLU A 1 205 ? 8.988 -2.698 -18.492 1.00 94.69 205 GLU A C 1
ATOM 1526 O O . GLU A 1 205 ? 8.509 -1.877 -19.278 1.00 94.69 205 GLU 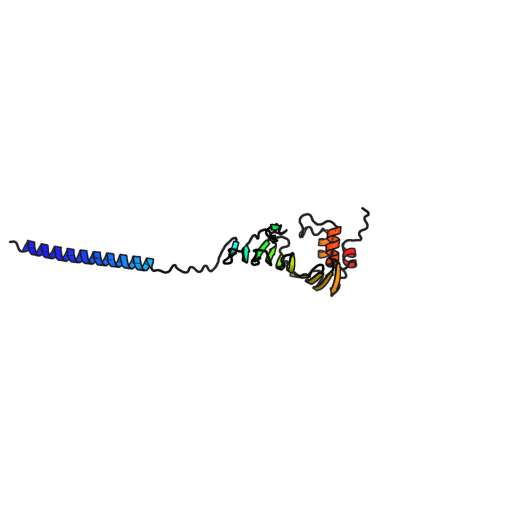A O 1
ATOM 1531 N N . GLY A 1 206 ? 8.308 -3.105 -17.419 1.00 93.19 206 GLY A N 1
ATOM 1532 C CA . GLY A 1 206 ? 7.067 -2.483 -16.966 1.00 93.19 206 GLY A CA 1
ATOM 1533 C C . GLY A 1 206 ? 7.270 -1.164 -16.215 1.00 93.19 206 GLY A C 1
ATOM 1534 O O . GLY A 1 206 ? 6.321 -0.383 -16.114 1.00 93.19 206 GLY A O 1
ATOM 1535 N N . ARG A 1 207 ? 8.482 -0.904 -15.701 1.00 93.12 207 ARG A N 1
ATOM 1536 C CA . ARG A 1 207 ? 8.830 0.264 -14.867 1.00 93.12 207 ARG A CA 1
ATOM 1537 C C . ARG A 1 207 ? 9.841 1.217 -15.518 1.00 93.12 207 ARG A C 1
ATOM 1539 O O . ARG A 1 207 ? 9.864 2.396 -15.175 1.00 93.12 207 ARG A O 1
ATOM 1546 N N . PHE A 1 208 ? 10.662 0.729 -16.440 1.00 95.31 208 PHE A N 1
ATOM 1547 C CA . PHE A 1 208 ? 11.758 1.457 -17.081 1.00 95.31 208 PHE A CA 1
ATOM 1548 C C . PHE A 1 208 ? 11.800 1.169 -18.586 1.00 95.31 208 PHE A C 1
ATOM 1550 O O . PHE A 1 208 ? 11.112 0.274 -19.078 1.00 95.31 208 PHE A O 1
ATOM 1557 N N . SER A 1 209 ? 12.600 1.938 -19.331 1.00 93.00 209 SER A N 1
ATOM 1558 C CA . SER A 1 209 ? 12.791 1.707 -20.765 1.00 93.00 209 SER A CA 1
ATOM 1559 C C . SER A 1 209 ? 13.573 0.419 -21.028 1.00 93.00 209 SER A C 1
ATOM 1561 O O . SER A 1 209 ? 14.423 0.006 -20.238 1.00 93.00 209 SER A O 1
ATOM 1563 N N . GLU A 1 210 ? 13.312 -0.210 -22.176 1.00 92.56 210 GLU A N 1
ATOM 1564 C CA . GLU A 1 210 ? 14.031 -1.413 -22.617 1.00 92.56 210 GLU A CA 1
ATOM 1565 C C . GLU A 1 210 ? 15.548 -1.178 -22.666 1.00 92.56 210 GLU A C 1
ATOM 1567 O O . GLU A 1 210 ? 16.331 -2.040 -22.261 1.00 92.56 210 GLU A O 1
ATOM 1572 N N . THR A 1 211 ? 15.969 0.016 -23.091 1.00 93.19 211 THR A N 1
ATOM 1573 C CA . THR A 1 211 ? 17.375 0.434 -23.108 1.00 93.19 211 THR A CA 1
ATOM 1574 C C . THR A 1 211 ? 17.983 0.414 -21.707 1.00 93.19 211 THR A C 1
ATOM 1576 O O . THR A 1 211 ? 19.044 -0.180 -21.510 1.00 93.19 211 THR A O 1
ATOM 1579 N N . ALA A 1 212 ? 17.303 1.008 -20.722 1.00 94.62 212 ALA A N 1
ATOM 1580 C CA . ALA A 1 212 ? 17.782 1.058 -19.345 1.00 94.62 212 ALA A CA 1
ATOM 1581 C C . ALA A 1 212 ? 17.817 -0.345 -18.708 1.00 94.62 212 ALA A C 1
ATOM 1583 O O . ALA A 1 212 ? 18.804 -0.719 -18.067 1.00 94.62 212 ALA A O 1
ATOM 1584 N N . CYS A 1 213 ? 16.791 -1.165 -18.958 1.00 95.12 213 CYS A N 1
ATOM 1585 C CA . CYS A 1 213 ? 16.749 -2.554 -18.502 1.00 95.12 213 CYS A CA 1
ATOM 1586 C C . CYS A 1 213 ? 17.845 -3.410 -19.138 1.00 95.12 213 CYS A C 1
ATOM 1588 O O . CYS A 1 213 ? 18.493 -4.181 -18.437 1.00 95.12 213 CYS A O 1
ATOM 1590 N N . THR A 1 214 ? 18.112 -3.252 -20.434 1.00 94.06 214 THR A N 1
ATOM 1591 C CA . THR A 1 214 ? 19.184 -3.976 -21.134 1.00 94.06 214 THR A CA 1
ATOM 1592 C C . THR A 1 214 ? 20.564 -3.568 -20.625 1.00 94.06 214 THR A C 1
ATOM 1594 O O . THR A 1 214 ? 21.422 -4.427 -20.435 1.00 94.06 214 THR A O 1
ATOM 1597 N N . ALA A 1 215 ? 20.782 -2.280 -20.344 1.00 94.38 215 ALA A N 1
ATOM 1598 C CA . ALA A 1 215 ? 22.028 -1.806 -19.744 1.00 94.38 215 ALA A CA 1
ATOM 1599 C C . ALA A 1 215 ? 22.262 -2.408 -18.346 1.00 94.38 215 ALA A C 1
ATOM 1601 O O . ALA A 1 215 ? 23.398 -2.715 -17.982 1.00 94.38 215 ALA A O 1
ATOM 1602 N N . CYS A 1 216 ? 21.193 -2.620 -17.573 1.00 94.88 216 CYS A N 1
ATOM 1603 C CA . CYS A 1 216 ? 21.286 -3.246 -16.262 1.00 94.88 216 CYS A CA 1
ATOM 1604 C C . CYS A 1 216 ? 21.423 -4.779 -16.330 1.00 94.88 216 CYS A C 1
ATOM 1606 O O . CYS A 1 216 ? 22.359 -5.338 -15.760 1.00 94.88 216 CYS A O 1
ATOM 1608 N N . LEU A 1 217 ? 20.504 -5.468 -17.003 1.00 94.62 217 LEU A N 1
ATOM 1609 C CA . LEU A 1 217 ? 20.362 -6.927 -16.974 1.00 94.62 217 LEU A CA 1
ATOM 1610 C C . LEU A 1 217 ? 21.200 -7.661 -18.033 1.00 94.62 217 LEU A C 1
ATOM 1612 O O . LEU A 1 217 ? 21.364 -8.873 -17.943 1.00 94.62 217 LEU A O 1
ATOM 1616 N N . GLY A 1 218 ? 21.734 -6.950 -19.028 1.00 88.81 218 GLY A N 1
ATOM 1617 C CA . GLY A 1 218 ? 22.324 -7.550 -20.226 1.00 88.81 218 GLY A CA 1
ATOM 1618 C C . GLY A 1 218 ? 21.271 -7.885 -21.290 1.00 88.81 218 GLY A C 1
ATOM 1619 O O . GLY A 1 218 ? 20.074 -7.648 -21.103 1.00 88.81 218 GLY A O 1
ATOM 1620 N N . ARG A 1 219 ? 21.712 -8.411 -22.439 1.00 77.31 219 ARG A N 1
ATOM 1621 C CA . ARG A 1 219 ? 20.825 -8.932 -23.496 1.00 77.31 219 ARG A CA 1
ATOM 1622 C C . ARG A 1 219 ? 20.439 -10.378 -23.196 1.00 77.31 219 ARG A C 1
ATOM 1624 O O . ARG A 1 219 ? 21.255 -11.122 -22.660 1.00 77.31 219 ARG A O 1
ATOM 1631 N N . ASP A 1 220 ? 19.229 -10.774 -23.586 1.00 64.00 220 ASP A N 1
ATOM 1632 C CA . ASP A 1 220 ? 18.790 -12.177 -23.558 1.00 64.00 220 ASP A CA 1
ATOM 1633 C C . ASP A 1 220 ? 19.459 -12.967 -24.699 1.00 64.00 220 ASP A C 1
ATOM 1635 O O . ASP A 1 220 ? 18.805 -13.462 -25.611 1.00 64.00 220 ASP A O 1
ATOM 1639 N N . ASP A 1 221 ? 20.785 -13.077 -24.662 1.00 49.88 221 ASP A N 1
ATOM 1640 C CA . ASP A 1 221 ? 21.546 -13.940 -25.562 1.00 49.88 221 ASP A CA 1
ATOM 1641 C C . ASP A 1 221 ? 21.780 -15.283 -24.857 1.00 49.88 221 ASP A C 1
ATOM 1643 O O . ASP A 1 221 ? 22.879 -15.616 -24.414 1.00 49.88 221 ASP A O 1
ATOM 1647 N N . THR A 1 222 ? 20.720 -16.073 -24.690 1.00 40.50 222 THR A N 1
ATOM 1648 C CA . THR A 1 222 ? 20.873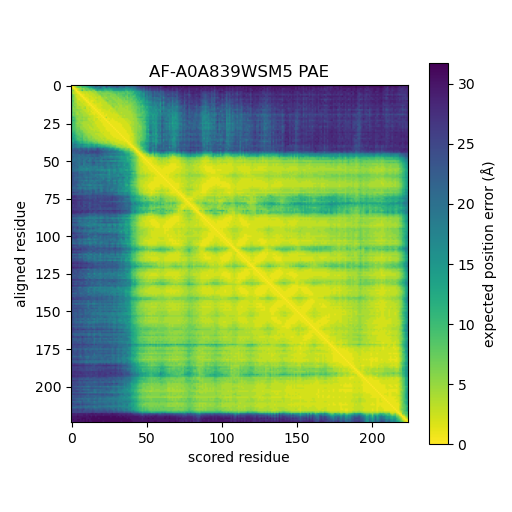 -17.507 -24.410 1.00 40.50 222 THR A CA 1
ATOM 1649 C C . THR A 1 222 ? 19.781 -18.285 -25.144 1.00 40.50 222 THR A C 1
ATOM 1651 O O . THR A 1 222 ? 18.602 -18.138 -24.812 1.00 40.50 222 THR A O 1
ATOM 1654 N N . PRO A 1 223 ? 20.128 -19.086 -26.169 1.00 40.53 223 PRO A N 1
ATOM 1655 C CA . PRO A 1 223 ? 19.165 -19.976 -26.797 1.00 40.53 223 PRO A CA 1
ATOM 1656 C C . PRO A 1 223 ? 18.746 -21.045 -25.779 1.00 40.53 223 PRO A C 1
ATOM 1658 O O . PRO A 1 223 ? 19.588 -21.564 -25.045 1.00 40.53 223 PRO A O 1
ATOM 1661 N N . ARG A 1 224 ? 17.439 -21.323 -25.721 1.00 38.88 224 ARG A N 1
ATOM 1662 C CA . ARG A 1 224 ? 16.882 -22.476 -24.999 1.00 38.88 224 ARG A CA 1
ATOM 1663 C C . ARG A 1 224 ? 17.417 -23.788 -25.556 1.00 38.88 224 ARG A C 1
ATOM 1665 O O . ARG A 1 224 ? 17.597 -23.852 -26.793 1.00 38.88 224 ARG A O 1
#

Mean predicted aligned error: 10.69 Å

Foldseek 3Di:
DDVVVVVVVVVVVVVVVVVVVVVVVVVVVVVVVVVVVVPPDPPPPPPPDDDDQKDFDADPVRATAKIFHPWDAAAAAPNDGDHPQFTKGGMWGADPVNHTQWGFIATPQQRKTWTWGADSVGTQWIWIAGPVRKTKIWGDDPQKIWIFIADPLGTWIWIAGNLATDDIVPASQADDPVVLVCLLVQVCSRHPPHHDNVVSLSNCRSPHPNNRSCVRNNDPPDDD

Sequence (224 aa):
MHPDIQHRLDTIERRHRLAVFGLGAVCLLLASACVALWLRPPATDHPDRLRLRELVVVDPAGVERVRISGDLPDAVIDGKRVDRGSAAAGVMLYDRSGQERGGYVTWDEGDNVGLTLDGRQGQSALFVAGPDGAAALQIWHGGRMLDLRADADGARLSQSVAGRMQVQLPEVAALSASTCTLFRGGLAEEVPGGLPPAQVRGICEGRFSETACTACLGRDDTPR

Radius of gyration: 36.66 Å; Cα contacts (8 Å, |Δi|>4): 353; chains: 1; bounding box: 70×35×123 Å

Nearest PDB structures (foldseek):
  3cka-assembly1_A  TM=5.496E-01  e=8.959E-04  Borreliella burgdorferi
  7ban-assembly1_A  TM=2.434E-01  e=2.344E-01  Homo sapiens
  7dzg-assembly1_B  TM=3.735E-01  e=3.490E+00  Homo sapiens
  2ol7-assembly2_B  TM=2.649E-01  e=3.125E+00  Borreliella burgdorferi